Protein AF-A0A914XW67-F1 (afdb_monomer)

Mean predicted aligned error: 18.28 Å

InterPro domains:
  IPR003660 HAMP domain [PS50885] (9-55)
  IPR004089 Methyl-accepting chemotaxis protein (MCP) signalling domain [PF00015] (116-229)
  IPR004089 Methyl-accepting chemotaxis protein (MCP) signalling domain [PS50111] (60-229)
  IPR004089 Methyl-accepting chemotaxis protein (MCP) signalling domain [SM00283] (56-279)
  IPR004090 Chemotaxis methyl-accepting receptor [PR00260] (77-106)
  IPR004090 Chemotaxis methyl-accepting receptor [PR00260] (154-181)
  IPR004090 Chemotaxis methyl-accepting receptor [PR00260] (183-212)

Structure (mmCIF, N/CA/C/O backbone):
data_AF-A0A914XW67-F1
#
_entry.id   AF-A0A914XW67-F1
#
loop_
_atom_site.group_PDB
_atom_site.id
_atom_site.type_symbol
_atom_site.label_atom_id
_atom_site.label_alt_id
_atom_site.label_comp_id
_atom_site.label_asym_id
_atom_site.label_entity_id
_atom_site.label_seq_id
_atom_site.pdbx_PDB_ins_code
_atom_site.Cartn_x
_atom_site.Cartn_y
_atom_site.Cartn_z
_atom_site.occupancy
_atom_site.B_iso_or_equiv
_atom_site.auth_seq_id
_atom_site.auth_comp_id
_atom_site.auth_asym_id
_atom_site.auth_atom_id
_atom_site.pdbx_PDB_model_num
ATOM 1 N N . MET A 1 1 ? -60.839 -13.145 95.865 1.00 57.75 1 MET A N 1
ATOM 2 C CA . MET A 1 1 ? -60.043 -13.955 94.911 1.00 57.75 1 MET A CA 1
ATOM 3 C C . MET A 1 1 ? -60.494 -13.776 93.461 1.00 57.75 1 MET A C 1
ATOM 5 O O . MET A 1 1 ? -59.633 -13.516 92.637 1.00 57.75 1 MET A O 1
ATOM 9 N N . MET A 1 2 ? -61.795 -13.828 93.142 1.00 62.78 2 MET A N 1
ATOM 10 C CA . MET A 1 2 ? -62.303 -13.683 91.759 1.00 62.78 2 MET A CA 1
ATOM 11 C C . MET A 1 2 ? -61.938 -12.340 91.089 1.00 62.78 2 MET A C 1
ATOM 13 O O . MET A 1 2 ? -61.478 -12.325 89.957 1.00 62.78 2 MET A O 1
ATOM 17 N N . GLN A 1 3 ? -62.019 -11.230 91.830 1.00 70.75 3 GLN A N 1
ATOM 18 C CA . GLN A 1 3 ? -61.731 -9.875 91.327 1.00 70.75 3 GLN A CA 1
ATOM 19 C C . GLN A 1 3 ? -60.254 -9.645 90.937 1.00 70.75 3 GLN A C 1
ATOM 21 O O . GLN A 1 3 ? -59.959 -8.844 90.059 1.00 70.75 3 GLN A O 1
ATOM 26 N N . VAL A 1 4 ? -59.319 -10.366 91.572 1.00 74.19 4 VAL A N 1
ATOM 27 C CA . VAL A 1 4 ? -57.875 -10.285 91.266 1.00 74.19 4 VAL A CA 1
ATOM 28 C C . VAL A 1 4 ? -57.535 -11.122 90.029 1.00 74.19 4 VAL A C 1
ATOM 30 O O . VAL A 1 4 ? -56.680 -10.736 89.240 1.00 74.19 4 VAL A O 1
ATOM 33 N N . ALA A 1 5 ? -58.225 -12.249 89.828 1.00 76.75 5 ALA A N 1
ATOM 34 C CA . ALA A 1 5 ? -58.057 -13.075 88.634 1.00 76.75 5 ALA A CA 1
ATOM 35 C C . ALA A 1 5 ? -58.579 -12.370 87.367 1.00 76.75 5 ALA A C 1
ATOM 37 O O . ALA A 1 5 ? -57.890 -12.391 86.350 1.00 76.75 5 ALA A O 1
ATOM 38 N N . ASP A 1 6 ? -59.731 -11.692 87.451 1.00 81.62 6 ASP A N 1
ATOM 39 C CA . ASP A 1 6 ? -60.318 -10.932 86.333 1.00 81.62 6 ASP A CA 1
ATOM 40 C C . ASP A 1 6 ? -59.433 -9.750 85.903 1.00 81.62 6 ASP A C 1
ATOM 42 O O . ASP A 1 6 ? -59.203 -9.543 84.713 1.00 81.62 6 ASP A O 1
ATOM 46 N N . GLY A 1 7 ? -58.857 -9.016 86.864 1.00 83.00 7 GLY A N 1
ATOM 47 C CA . GLY A 1 7 ? -57.918 -7.927 86.571 1.00 83.00 7 GLY A CA 1
ATOM 48 C C . GLY A 1 7 ? -56.642 -8.408 85.868 1.00 83.00 7 GLY A C 1
ATOM 49 O O . GLY A 1 7 ? -56.213 -7.807 84.883 1.00 83.00 7 GLY A O 1
ATOM 50 N N . ASN A 1 8 ? -56.069 -9.529 86.320 1.00 83.81 8 ASN A N 1
ATOM 51 C CA . ASN A 1 8 ? -54.857 -10.103 85.724 1.00 83.81 8 ASN A CA 1
ATOM 52 C C . ASN A 1 8 ? -55.101 -10.636 84.300 1.00 83.81 8 ASN A C 1
ATOM 54 O O . ASN A 1 8 ? -54.262 -10.449 83.418 1.00 83.81 8 ASN A O 1
ATOM 58 N N . LEU A 1 9 ? -56.247 -11.287 84.061 1.00 86.25 9 LEU A N 1
ATOM 59 C CA . LEU A 1 9 ? -56.638 -11.754 82.726 1.00 86.25 9 LEU A CA 1
ATOM 60 C C . LEU A 1 9 ? -56.969 -10.587 81.790 1.00 86.25 9 LEU A C 1
ATOM 62 O O . LEU A 1 9 ? -56.610 -10.637 80.615 1.00 86.25 9 LEU A O 1
ATOM 66 N N . GLY A 1 10 ? -57.580 -9.518 82.309 1.00 88.25 10 GLY A N 1
ATOM 67 C CA . GLY A 1 10 ? -57.810 -8.280 81.566 1.00 88.25 10 GLY A CA 1
ATOM 68 C C . GLY A 1 10 ? -56.507 -7.646 81.073 1.00 88.25 10 GLY A C 1
ATOM 69 O O . GLY A 1 10 ? -56.401 -7.315 79.895 1.00 88.25 10 GLY A O 1
ATOM 70 N N . GLN A 1 11 ? -55.482 -7.562 81.928 1.00 86.81 11 GLN A N 1
ATOM 71 C CA . GLN A 1 11 ? -54.164 -7.036 81.544 1.00 86.81 11 GLN A CA 1
ATOM 72 C C . GLN A 1 11 ? -53.462 -7.896 80.484 1.00 86.81 11 GLN A C 1
ATOM 74 O O . GLN A 1 11 ? -52.882 -7.353 79.544 1.00 86.81 11 GLN A O 1
ATOM 79 N N . LEU A 1 12 ? -53.547 -9.227 80.590 1.00 89.62 12 LEU A N 1
ATOM 80 C CA . LEU A 1 12 ? -53.016 -10.129 79.563 1.00 89.62 12 LEU A CA 1
ATOM 81 C C . LEU A 1 12 ? -53.771 -9.975 78.236 1.00 89.62 12 LEU A C 1
ATOM 83 O O . LEU A 1 12 ? -53.147 -9.885 77.181 1.00 89.62 12 LEU A O 1
ATOM 87 N N . SER A 1 13 ? -55.103 -9.896 78.281 1.00 91.75 13 SER A N 1
ATOM 88 C CA . SER A 1 13 ? -55.933 -9.647 77.098 1.00 91.75 13 SER A CA 1
ATOM 89 C C . SER A 1 13 ? -55.568 -8.325 76.425 1.00 91.75 13 SER A C 1
ATOM 91 O O . SER A 1 13 ? -55.505 -8.257 75.201 1.00 91.75 13 SER A O 1
ATOM 93 N N . GLN A 1 14 ? -55.310 -7.280 77.210 1.00 91.00 14 GLN A N 1
ATOM 94 C CA . GLN A 1 14 ? -54.953 -5.965 76.694 1.00 91.00 14 GLN A CA 1
ATOM 95 C C . GLN A 1 14 ? -53.562 -5.967 76.047 1.00 91.00 14 GLN A C 1
ATOM 97 O O . GLN A 1 14 ? -53.401 -5.426 74.957 1.00 91.00 14 GLN A O 1
ATOM 102 N N . LEU A 1 15 ? -52.586 -6.662 76.645 1.00 92.19 15 LEU A N 1
ATOM 103 C CA . LEU A 1 15 ? -51.277 -6.875 76.023 1.00 92.19 15 LEU A CA 1
ATOM 104 C C . LEU A 1 15 ? -51.401 -7.633 74.692 1.00 92.19 15 LEU A C 1
ATOM 106 O O . LEU A 1 15 ? -50.809 -7.231 73.693 1.00 92.19 15 LEU A O 1
ATOM 110 N N . LEU A 1 16 ? -52.190 -8.711 74.655 1.00 91.38 16 LEU A N 1
ATOM 111 C CA . LEU A 1 16 ? -52.417 -9.481 73.429 1.00 91.38 16 LEU A CA 1
ATOM 112 C C . LEU A 1 16 ? -53.121 -8.652 72.345 1.00 91.38 16 LEU A C 1
ATOM 114 O O . LEU A 1 16 ? -52.787 -8.790 71.170 1.00 91.38 16 LEU A O 1
ATOM 118 N N . GLN A 1 17 ? -54.043 -7.760 72.719 1.00 93.88 17 GLN A N 1
ATOM 119 C CA . GLN A 1 17 ? -54.660 -6.804 71.794 1.00 93.88 17 GLN A CA 1
ATOM 120 C C . GLN A 1 17 ? -53.644 -5.796 71.241 1.00 93.88 17 GLN A C 1
ATOM 122 O O . GLN A 1 17 ? -53.648 -5.553 70.036 1.00 93.88 17 GLN A O 1
ATOM 127 N N . SER A 1 18 ? -52.747 -5.259 72.076 1.00 93.12 18 SER A N 1
ATOM 128 C CA . SER A 1 18 ? -51.652 -4.390 71.620 1.00 93.12 18 SER A CA 1
ATOM 129 C C . SER A 1 18 ? -50.734 -5.110 70.629 1.00 93.12 18 SER A C 1
ATOM 131 O O . SER A 1 18 ? -50.470 -4.583 69.550 1.00 93.12 18 SER A O 1
ATOM 133 N N . ILE A 1 19 ? -50.331 -6.352 70.926 1.00 92.88 19 ILE A N 1
ATOM 134 C CA . ILE A 1 19 ? -49.513 -7.172 70.016 1.00 92.88 19 ILE A CA 1
ATOM 135 C C . ILE A 1 19 ? -50.252 -7.424 68.696 1.00 92.88 19 ILE A C 1
ATOM 137 O O . ILE A 1 19 ? -49.655 -7.296 67.628 1.00 92.88 19 ILE A O 1
ATOM 141 N N . ALA A 1 20 ? -51.548 -7.750 68.745 1.00 91.88 20 ALA A N 1
ATOM 142 C CA . ALA A 1 20 ? -52.365 -7.965 67.551 1.00 91.88 20 ALA A CA 1
ATOM 143 C C . ALA A 1 20 ? -52.516 -6.693 66.696 1.00 91.88 20 ALA A C 1
ATOM 145 O O . ALA A 1 20 ? -52.625 -6.786 65.475 1.00 91.88 20 ALA A O 1
ATOM 146 N N . ALA A 1 21 ? -52.476 -5.511 67.318 1.00 93.50 21 ALA A N 1
ATOM 147 C CA . ALA A 1 21 ? -52.434 -4.221 66.633 1.00 93.50 21 ALA A CA 1
ATOM 148 C C . ALA A 1 21 ? -51.028 -3.843 66.115 1.00 93.50 21 ALA A C 1
ATOM 150 O O . ALA A 1 21 ? -50.875 -2.810 65.467 1.00 93.50 21 ALA A O 1
ATOM 151 N N . GLY A 1 22 ? -50.006 -4.665 66.383 1.00 91.00 22 GLY A N 1
ATOM 152 C CA . GLY A 1 22 ? -48.616 -4.426 65.986 1.00 91.00 22 GLY A CA 1
ATOM 153 C C . GLY A 1 22 ? -47.806 -3.580 66.973 1.00 91.00 22 GLY A C 1
ATOM 154 O O . GLY A 1 22 ? -46.647 -3.272 66.696 1.00 91.00 22 GLY A O 1
ATOM 155 N N . ASP A 1 23 ? -48.371 -3.226 68.130 1.00 93.69 23 ASP A N 1
ATOM 156 C CA . ASP A 1 23 ? -47.651 -2.532 69.194 1.00 93.69 23 ASP A CA 1
ATOM 157 C C . ASP A 1 23 ? -46.857 -3.533 70.046 1.00 93.69 23 ASP A C 1
ATOM 159 O O . ASP A 1 23 ? -47.354 -4.142 70.995 1.00 93.69 23 ASP A O 1
ATOM 163 N N . LEU A 1 24 ? -45.580 -3.683 69.694 1.00 93.00 24 LEU A N 1
ATOM 164 C CA . LEU A 1 24 ? -44.622 -4.518 70.419 1.00 93.00 24 LEU A CA 1
ATOM 165 C C . LEU A 1 24 ? -43.884 -3.755 71.533 1.00 93.00 24 LEU A C 1
ATOM 167 O O . LEU A 1 24 ? -42.898 -4.270 72.068 1.00 93.00 24 LEU A O 1
ATOM 171 N N . THR A 1 25 ? -44.326 -2.545 71.892 1.00 91.94 25 THR A N 1
ATOM 172 C CA . THR A 1 25 ? -43.759 -1.755 73.001 1.00 91.94 25 THR A CA 1
ATOM 173 C C . THR A 1 25 ? -44.482 -2.010 74.322 1.00 91.94 25 THR A C 1
ATOM 175 O O . THR A 1 25 ? -43.867 -1.903 75.383 1.00 91.94 25 THR A O 1
ATOM 178 N N . ALA A 1 26 ? -45.747 -2.437 74.265 1.00 91.00 26 ALA A N 1
ATOM 179 C CA . ALA A 1 26 ? -46.552 -2.761 75.435 1.00 91.00 26 ALA A CA 1
ATOM 180 C C . ALA A 1 26 ? -45.940 -3.901 76.266 1.00 91.00 26 ALA A C 1
ATOM 182 O O . ALA A 1 26 ? -45.438 -4.896 75.734 1.00 91.00 26 ALA A O 1
ATOM 183 N N . ARG A 1 27 ? -45.987 -3.771 77.592 1.00 90.88 27 ARG A N 1
ATOM 184 C CA . ARG A 1 27 ? -45.514 -4.777 78.551 1.00 90.88 27 ARG A CA 1
ATOM 185 C C . ARG A 1 27 ? -46.527 -4.917 79.680 1.00 90.88 27 ARG A C 1
ATOM 187 O O . ARG A 1 27 ? -47.199 -3.954 80.039 1.00 90.88 27 ARG A O 1
ATOM 194 N N . MET A 1 28 ? -46.631 -6.113 80.251 1.00 90.94 28 MET A N 1
ATOM 195 C CA . MET A 1 28 ? -47.366 -6.301 81.501 1.00 90.94 28 MET A CA 1
ATOM 196 C C . MET A 1 28 ? -46.462 -5.942 82.682 1.00 90.94 28 MET A C 1
ATOM 198 O O . MET A 1 28 ? -45.442 -6.597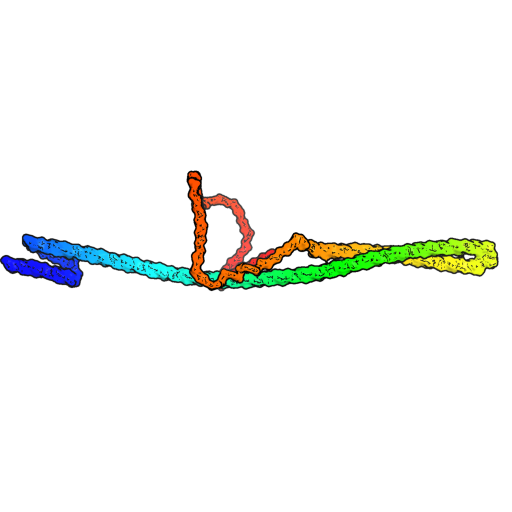 82.913 1.00 90.94 28 MET A O 1
ATOM 202 N N . GLU A 1 29 ? -46.867 -4.933 83.449 1.00 84.50 29 GLU A N 1
ATOM 203 C CA . GLU A 1 29 ? -46.167 -4.442 84.637 1.00 84.50 29 GLU A CA 1
ATOM 204 C C . GLU A 1 29 ? -47.002 -4.687 85.904 1.00 84.50 29 GLU A C 1
ATOM 206 O O . GLU A 1 29 ? -48.230 -4.654 85.870 1.00 84.50 29 GLU A O 1
ATOM 211 N N . GLY A 1 30 ? -46.338 -4.960 87.032 1.00 83.44 30 GLY A N 1
ATOM 212 C CA . GLY A 1 30 ? -46.996 -5.228 88.318 1.00 83.44 30 GLY A CA 1
ATOM 213 C C . GLY A 1 30 ? -46.490 -6.482 89.036 1.00 83.44 30 GLY A C 1
ATOM 214 O O . GLY A 1 30 ? -45.735 -7.286 88.480 1.00 83.44 30 GLY A O 1
ATOM 215 N N . GLN A 1 31 ? -46.893 -6.639 90.302 1.00 80.06 31 GLN A N 1
ATOM 216 C CA . GLN A 1 31 ? -46.566 -7.801 91.137 1.00 80.06 31 GLN A CA 1
ATOM 217 C C . GLN A 1 31 ? -47.672 -8.856 91.042 1.00 80.06 31 GLN A C 1
ATOM 219 O O . GLN A 1 31 ? -48.762 -8.692 91.585 1.00 80.06 31 GLN A O 1
ATOM 224 N N . PHE A 1 32 ? -47.362 -9.964 90.373 1.00 84.94 32 PHE A N 1
ATOM 225 C CA . PHE A 1 32 ? -48.229 -11.135 90.263 1.00 84.94 32 PHE A CA 1
ATOM 226 C C . PHE A 1 32 ? -47.632 -12.284 91.076 1.00 84.94 32 PHE A C 1
ATOM 228 O O . PHE A 1 32 ? -46.425 -12.329 91.300 1.00 84.94 32 PHE A O 1
ATOM 235 N N . ASN A 1 33 ? -48.464 -13.242 91.486 1.00 83.62 33 ASN A N 1
ATOM 236 C CA . ASN A 1 33 ? -48.033 -14.406 92.260 1.00 83.62 33 ASN A CA 1
ATOM 237 C C . ASN A 1 33 ? -48.488 -15.709 91.587 1.00 83.62 33 ASN A C 1
ATOM 239 O O . ASN A 1 33 ? -49.541 -15.762 90.945 1.00 83.62 33 ASN A O 1
ATOM 243 N N . GLY A 1 34 ? -47.704 -16.777 91.746 1.00 87.81 34 GLY A N 1
ATOM 244 C CA . GLY A 1 34 ? -48.044 -18.107 91.236 1.00 87.81 34 GLY A CA 1
ATOM 245 C C . GLY A 1 34 ? -48.101 -18.177 89.704 1.00 87.81 34 GLY A C 1
ATOM 246 O O . GLY A 1 34 ? -47.158 -17.798 89.016 1.00 87.81 34 GLY A O 1
ATOM 247 N N . VAL A 1 35 ? -49.194 -18.711 89.153 1.00 87.06 35 VAL A N 1
ATOM 248 C CA . VAL A 1 35 ? -49.353 -18.930 87.699 1.00 87.06 35 VAL A CA 1
ATOM 249 C C . VAL A 1 35 ? -49.403 -17.613 86.913 1.00 87.06 35 VAL A C 1
ATOM 251 O O . VAL A 1 35 ? -48.841 -17.538 85.826 1.00 87.06 35 VAL A O 1
ATOM 254 N N . PHE A 1 36 ? -49.990 -16.555 87.479 1.00 87.38 36 PHE A N 1
ATOM 255 C CA . PHE A 1 36 ? -50.097 -15.254 86.807 1.00 87.38 36 PHE A CA 1
ATOM 256 C C . PHE A 1 36 ? -48.743 -14.545 86.649 1.00 87.38 36 PHE A C 1
ATOM 258 O O . PHE A 1 36 ? -48.546 -13.832 85.672 1.00 87.38 36 PHE A O 1
ATOM 265 N N . ALA A 1 37 ? -47.792 -14.781 87.563 1.00 87.94 37 ALA A N 1
ATOM 266 C CA . ALA A 1 37 ? -46.421 -14.282 87.423 1.00 87.94 37 ALA A CA 1
ATOM 267 C C . ALA A 1 37 ? -45.710 -14.913 86.224 1.00 87.94 37 ALA A C 1
ATOM 269 O O . ALA A 1 37 ? -45.134 -14.199 85.411 1.00 87.94 37 ALA A O 1
ATOM 270 N N . ARG A 1 38 ? -45.842 -16.238 86.066 1.00 90.44 38 ARG A N 1
ATOM 271 C CA . ARG A 1 38 ? -45.314 -16.949 84.894 1.00 90.44 38 ARG A CA 1
ATOM 272 C C . ARG A 1 38 ? -45.958 -16.471 83.597 1.00 90.44 38 ARG A C 1
ATOM 274 O O . ARG A 1 38 ? -45.238 -16.161 82.665 1.00 90.44 38 ARG A O 1
ATOM 281 N N . MET A 1 39 ? -47.283 -16.307 83.561 1.00 90.75 39 MET A N 1
ATOM 282 C CA . MET A 1 39 ? -47.966 -15.771 82.373 1.00 90.75 39 MET A CA 1
ATOM 283 C C . MET A 1 39 ? -47.476 -14.371 81.988 1.00 90.75 39 MET A C 1
ATOM 285 O O . MET A 1 39 ? -47.264 -14.122 80.805 1.00 90.75 39 MET A O 1
ATOM 289 N N . ARG A 1 40 ? -47.268 -13.470 82.961 1.00 90.69 40 ARG A N 1
ATOM 290 C CA . ARG A 1 40 ? -46.662 -12.153 82.706 1.00 90.69 40 ARG A CA 1
ATOM 291 C C . ARG A 1 40 ? -45.281 -12.305 82.065 1.00 90.69 40 ARG A C 1
ATOM 293 O O . ARG A 1 40 ? -45.001 -11.652 81.063 1.00 90.69 40 ARG A O 1
ATOM 300 N N . ASP A 1 41 ? -44.422 -13.130 82.657 1.00 92.38 41 ASP A N 1
ATOM 301 C CA . ASP A 1 41 ? -43.033 -13.297 82.219 1.00 92.38 41 ASP A CA 1
ATOM 302 C C . ASP A 1 41 ? -42.948 -13.936 80.827 1.00 92.38 41 ASP A C 1
ATOM 304 O O . ASP A 1 41 ? -42.202 -13.453 79.973 1.00 92.38 41 ASP A O 1
ATOM 308 N N . ASP A 1 42 ? -43.770 -14.952 80.565 1.00 93.62 42 ASP A N 1
ATOM 309 C CA . ASP A 1 42 ? -43.884 -15.623 79.268 1.00 93.62 42 ASP A CA 1
ATOM 310 C C . ASP A 1 42 ? -44.445 -14.673 78.199 1.00 93.62 42 ASP A C 1
ATOM 312 O O . ASP A 1 42 ? -43.918 -14.606 77.084 1.00 93.62 42 ASP A O 1
ATOM 316 N N . ALA A 1 43 ? -45.472 -13.881 78.531 1.00 91.94 43 ALA A N 1
ATOM 317 C CA . ALA A 1 43 ? -46.041 -12.894 77.618 1.00 91.94 43 ALA A CA 1
ATOM 318 C C . ALA A 1 43 ? -45.028 -11.789 77.286 1.00 91.94 43 ALA A C 1
ATOM 320 O O . ALA A 1 43 ? -44.799 -11.507 76.112 1.00 91.94 43 ALA A O 1
ATOM 321 N N . ASN A 1 44 ? -44.353 -11.220 78.290 1.00 93.44 44 ASN A N 1
ATOM 322 C CA . ASN A 1 44 ? -43.318 -10.203 78.086 1.00 93.44 44 ASN A CA 1
ATOM 323 C C . ASN A 1 44 ? -42.122 -10.745 77.290 1.00 93.44 44 ASN A C 1
ATOM 325 O O . ASN A 1 44 ? -41.583 -10.038 76.438 1.00 93.44 44 ASN A O 1
ATOM 329 N N . THR A 1 45 ? -41.733 -12.001 77.528 1.00 95.19 45 THR A N 1
ATOM 330 C CA . THR A 1 45 ? -40.681 -12.687 76.764 1.00 95.19 45 THR A CA 1
ATOM 331 C C . THR A 1 45 ? -41.109 -12.900 75.314 1.00 95.19 45 THR A C 1
ATOM 333 O O . THR A 1 45 ? -40.323 -12.646 74.403 1.00 95.19 45 THR A O 1
ATOM 336 N N . THR A 1 46 ? -42.366 -13.284 75.078 1.00 94.31 46 THR A N 1
ATOM 337 C CA . THR A 1 46 ? -42.935 -13.408 73.728 1.00 94.31 46 THR A CA 1
ATOM 338 C C . THR A 1 46 ? -42.907 -12.065 73.003 1.00 94.31 46 THR A C 1
ATOM 340 O O . THR A 1 46 ? -42.466 -12.003 71.855 1.00 94.31 46 THR A O 1
ATOM 343 N N . VAL A 1 47 ? -43.298 -10.968 73.669 1.00 94.81 47 VAL A N 1
ATOM 344 C CA . VAL A 1 47 ? -43.236 -9.640 73.042 1.00 94.81 47 VAL A CA 1
ATOM 345 C C . VAL A 1 47 ? -41.796 -9.252 72.739 1.00 94.81 47 VAL A C 1
ATOM 347 O O . VAL A 1 47 ? -41.526 -8.793 71.638 1.00 94.81 47 VAL A O 1
ATOM 350 N N . ALA A 1 48 ? -40.857 -9.492 73.658 1.00 94.62 48 ALA A N 1
ATOM 351 C CA . ALA A 1 48 ? -39.442 -9.211 73.428 1.00 94.62 48 ALA A CA 1
ATOM 352 C C . ALA A 1 48 ? -38.872 -9.992 72.228 1.00 94.62 48 ALA A C 1
ATOM 354 O O . ALA A 1 48 ? -38.180 -9.405 71.394 1.00 94.62 48 ALA A O 1
ATOM 355 N N . GLN A 1 49 ? -39.203 -11.282 72.096 1.00 95.56 49 GLN A N 1
ATOM 356 C CA . GLN A 1 49 ? -38.792 -12.097 70.949 1.00 95.56 49 GLN A CA 1
ATOM 357 C C . GLN A 1 49 ? -39.399 -11.587 69.638 1.00 95.56 49 GLN A C 1
ATOM 359 O O . GLN A 1 49 ? -38.681 -11.454 68.648 1.00 95.56 49 GLN A O 1
ATOM 364 N N . LEU A 1 50 ? -40.689 -11.237 69.626 1.00 95.44 50 LEU A N 1
ATOM 365 C CA . LEU A 1 50 ? -41.332 -10.646 68.450 1.00 95.44 50 LEU A CA 1
ATOM 366 C C . LEU A 1 50 ? -40.713 -9.291 68.085 1.00 95.44 50 LEU A C 1
ATOM 368 O O . LEU A 1 50 ? -40.436 -9.061 66.910 1.00 95.44 50 LEU A O 1
ATOM 372 N N . THR A 1 51 ? -40.436 -8.420 69.066 1.00 95.50 51 THR A N 1
ATOM 373 C CA . THR A 1 51 ? -39.749 -7.137 68.838 1.00 95.50 51 THR A CA 1
ATOM 374 C C . THR A 1 51 ? -38.394 -7.368 68.170 1.00 95.50 51 THR A C 1
ATOM 376 O O . THR A 1 51 ? -38.069 -6.694 67.194 1.00 95.50 51 THR A O 1
ATOM 379 N N . GLN A 1 52 ? -37.617 -8.341 68.657 1.00 96.44 52 GLN A N 1
ATOM 380 C CA . GLN A 1 52 ? -36.312 -8.673 68.090 1.00 96.44 52 GLN A CA 1
ATOM 381 C C . GLN A 1 52 ? -36.429 -9.202 66.653 1.00 96.44 52 GLN A C 1
ATOM 383 O O . GLN A 1 52 ? -35.701 -8.738 65.776 1.00 96.44 52 GLN A O 1
ATOM 388 N N . ILE A 1 53 ? -37.357 -10.129 66.393 1.00 96.62 53 ILE A N 1
ATOM 389 C CA . ILE A 1 53 ? -37.581 -10.699 65.056 1.00 96.62 53 ILE A CA 1
ATOM 390 C C . ILE A 1 53 ? -37.989 -9.601 64.066 1.00 96.62 53 ILE A C 1
ATOM 392 O O . ILE A 1 53 ? -37.400 -9.493 62.992 1.00 96.62 53 ILE A O 1
ATOM 396 N N . VAL A 1 54 ? -38.955 -8.751 64.427 1.00 96.25 54 VAL A N 1
ATOM 397 C CA . VAL A 1 54 ? -39.413 -7.650 63.564 1.00 96.25 54 VAL A CA 1
ATOM 398 C C . VAL A 1 54 ? -38.299 -6.630 63.331 1.00 96.25 54 VAL A C 1
ATOM 400 O O . VAL A 1 54 ? -38.112 -6.193 62.196 1.00 96.25 54 VAL A O 1
ATOM 403 N N . GLY A 1 55 ? -37.515 -6.294 64.359 1.00 96.31 55 GLY A N 1
ATOM 404 C CA . GLY A 1 55 ? -36.349 -5.420 64.215 1.00 96.31 55 GLY A CA 1
ATOM 405 C C . GLY A 1 55 ? -35.310 -5.989 63.246 1.00 96.31 55 GLY A C 1
ATOM 406 O O . GLY A 1 55 ? -34.793 -5.267 62.394 1.00 96.31 55 GLY A O 1
ATOM 407 N N . GLN A 1 56 ? -35.057 -7.298 63.306 1.00 97.12 56 GLN A N 1
ATOM 408 C CA . GLN A 1 56 ? -34.144 -7.970 62.383 1.00 97.12 56 GLN A CA 1
ATOM 409 C C . GLN A 1 56 ? -34.688 -7.991 60.947 1.00 97.12 56 GLN A C 1
ATOM 411 O O . GLN A 1 56 ? -33.933 -7.726 60.013 1.00 97.12 56 GLN A O 1
ATOM 416 N N . ILE A 1 57 ? -35.996 -8.209 60.762 1.00 97.38 57 ILE A N 1
ATOM 417 C CA . ILE A 1 57 ? -36.658 -8.122 59.449 1.00 97.38 57 ILE A CA 1
ATOM 418 C C . ILE A 1 57 ? -36.547 -6.704 58.872 1.00 97.38 57 ILE A C 1
ATOM 420 O O . ILE A 1 57 ? -36.191 -6.552 57.705 1.00 97.38 57 ILE A O 1
ATOM 424 N N . GLN A 1 58 ? -36.806 -5.663 59.672 1.00 96.56 58 GLN A N 1
ATOM 425 C CA . GLN A 1 58 ? -36.674 -4.268 59.232 1.00 96.56 58 GLN A CA 1
ATOM 426 C C . GLN A 1 58 ? -35.233 -3.929 58.838 1.00 96.56 58 GLN A C 1
ATOM 428 O O . GLN A 1 58 ? -35.011 -3.312 57.795 1.00 96.56 58 GLN A O 1
ATOM 433 N N . ALA A 1 59 ? -34.252 -4.373 59.630 1.00 97.19 59 ALA A N 1
ATOM 434 C CA . ALA A 1 59 ? -32.841 -4.198 59.305 1.00 97.19 59 ALA A CA 1
ATOM 435 C C . ALA A 1 59 ? -32.485 -4.884 57.976 1.00 97.19 59 ALA A C 1
ATOM 437 O O . ALA A 1 59 ? -31.893 -4.253 57.102 1.00 97.19 59 ALA A O 1
ATOM 438 N N . SER A 1 60 ? -32.913 -6.136 57.774 1.00 98.06 60 SER A N 1
ATOM 439 C CA . SER A 1 60 ? -32.703 -6.854 56.511 1.00 98.06 60 SER A CA 1
ATOM 440 C C . SER A 1 60 ? -33.385 -6.171 55.321 1.00 98.06 60 SER A C 1
ATOM 442 O O . SER A 1 60 ? -32.768 -6.045 54.267 1.00 98.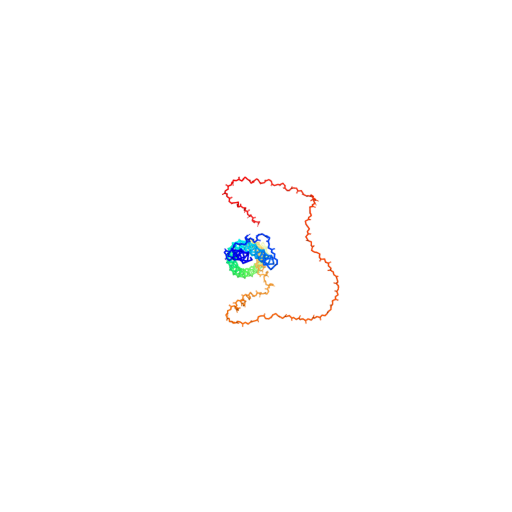06 60 SER A O 1
ATOM 444 N N . ALA A 1 61 ? -34.617 -5.679 55.473 1.00 97.88 61 ALA A N 1
ATOM 445 C CA . ALA A 1 61 ? -35.328 -4.958 54.415 1.00 97.88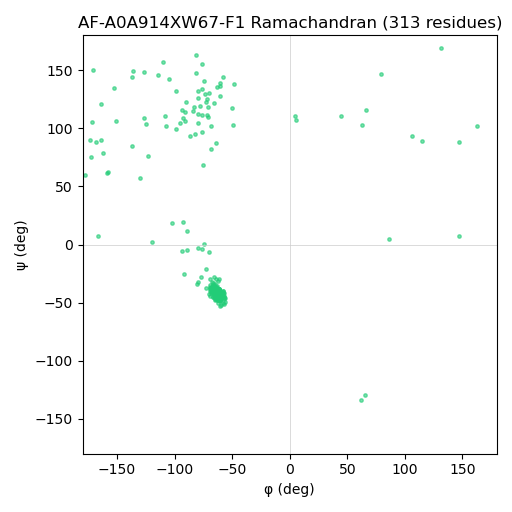 61 ALA A CA 1
ATOM 446 C C . ALA A 1 61 ? -34.620 -3.647 54.024 1.00 97.88 61 ALA A C 1
ATOM 448 O O . ALA A 1 61 ? -34.526 -3.321 52.838 1.00 97.88 61 ALA A O 1
ATOM 449 N N . SER A 1 62 ? -34.069 -2.926 55.006 1.00 97.81 62 SER A N 1
ATOM 450 C CA . SER A 1 62 ? -33.250 -1.733 54.767 1.00 97.81 62 SER A CA 1
ATOM 451 C C . SER A 1 62 ? -31.972 -2.077 53.993 1.00 97.81 62 SER A C 1
ATOM 453 O O . SER A 1 62 ? -31.684 -1.457 52.968 1.00 97.81 62 SER A O 1
ATOM 455 N N . SER A 1 63 ? -31.256 -3.134 54.396 1.00 98.06 63 SER A N 1
ATOM 456 C CA . SER A 1 63 ? -30.071 -3.615 53.672 1.00 98.06 63 SER A CA 1
ATOM 457 C C . SER A 1 63 ? -30.388 -4.059 52.240 1.00 98.06 63 SER A C 1
ATOM 459 O O . SER A 1 63 ? -29.625 -3.747 51.329 1.00 98.06 63 SER A O 1
ATOM 461 N N . ILE A 1 64 ? -31.520 -4.736 52.015 1.00 98.00 64 ILE A N 1
ATOM 462 C CA . ILE A 1 64 ? -31.977 -5.124 50.670 1.00 98.00 64 ILE A CA 1
ATOM 463 C C . ILE A 1 64 ? -32.271 -3.885 49.819 1.00 98.00 64 ILE A C 1
ATOM 465 O O . ILE A 1 64 ? -31.891 -3.845 48.652 1.00 98.00 64 ILE A O 1
ATOM 469 N N . THR A 1 65 ? -32.912 -2.866 50.395 1.00 98.19 65 THR A N 1
ATOM 470 C CA . THR A 1 65 ? -33.230 -1.618 49.685 1.00 98.19 65 THR A CA 1
ATOM 471 C C . THR A 1 65 ? -31.958 -0.891 49.251 1.00 98.19 65 THR A C 1
ATOM 473 O O . THR A 1 65 ? -31.867 -0.441 48.109 1.00 98.19 65 THR A O 1
ATOM 476 N N . LEU A 1 66 ? -30.954 -0.830 50.131 1.00 98.19 66 LEU A N 1
ATOM 477 C CA . LEU A 1 66 ? -29.648 -0.256 49.808 1.00 98.19 66 LEU A CA 1
ATOM 478 C C . LEU A 1 66 ? -28.956 -1.037 48.679 1.00 98.19 66 LEU A C 1
ATOM 480 O O . LEU A 1 66 ? -28.571 -0.444 47.672 1.00 98.19 66 LEU A O 1
ATOM 484 N N . ALA A 1 67 ? -28.878 -2.366 48.803 1.00 98.19 67 ALA A N 1
ATOM 485 C CA . ALA A 1 67 ? -28.264 -3.228 47.794 1.00 98.19 67 ALA A CA 1
ATOM 486 C C . ALA A 1 67 ? -28.965 -3.123 46.426 1.00 98.19 67 ALA A C 1
ATOM 488 O O . ALA A 1 67 ? -28.305 -3.073 45.391 1.00 98.19 67 ALA A O 1
ATOM 489 N N . ALA A 1 68 ? -30.298 -3.038 46.402 1.00 98.38 68 ALA A N 1
ATOM 490 C CA . ALA A 1 68 ? -31.058 -2.838 45.170 1.00 98.38 68 ALA A CA 1
ATOM 491 C C . ALA A 1 68 ? -30.745 -1.485 44.505 1.00 98.38 68 ALA A C 1
ATOM 493 O O . ALA A 1 68 ? -30.650 -1.415 43.279 1.00 98.38 68 ALA A O 1
ATOM 494 N N . GLY A 1 69 ? -30.539 -0.425 45.296 1.00 98.38 69 GLY A N 1
ATOM 495 C CA . GLY A 1 69 ? -30.116 0.885 44.796 1.00 98.38 69 GLY A CA 1
ATOM 496 C C . GLY A 1 69 ? -28.720 0.859 44.166 1.00 98.38 69 GLY A C 1
ATOM 497 O O . GLY A 1 69 ? -28.522 1.406 43.079 1.00 98.38 69 GLY A O 1
ATOM 498 N N . GLU A 1 70 ? -27.769 0.169 44.799 1.00 98.25 70 GLU A N 1
ATOM 499 C CA . GLU A 1 70 ? -26.424 -0.031 44.245 1.00 98.25 70 GLU A CA 1
ATOM 500 C C . GLU A 1 70 ? -26.459 -0.832 42.937 1.00 98.25 70 GLU A C 1
ATOM 502 O O . GLU A 1 70 ? -25.816 -0.440 41.962 1.00 98.25 70 GLU A O 1
ATOM 507 N N . ILE A 1 71 ? -27.267 -1.897 42.874 1.00 98.25 71 ILE A N 1
ATOM 508 C CA . ILE A 1 71 ? -27.468 -2.684 41.648 1.00 98.25 71 ILE A CA 1
ATOM 509 C C . ILE A 1 71 ? -28.065 -1.818 40.536 1.00 98.25 71 ILE A C 1
ATOM 511 O O . ILE A 1 71 ? -27.587 -1.872 39.405 1.00 98.25 71 ILE A O 1
ATOM 515 N N . ALA A 1 72 ? -29.080 -1.002 40.831 1.00 97.88 72 ALA A N 1
ATOM 516 C CA . ALA A 1 72 ? -29.697 -0.126 39.836 1.00 97.88 72 ALA A CA 1
ATOM 517 C C . ALA A 1 72 ? -28.696 0.899 39.273 1.00 97.88 72 ALA A C 1
ATOM 519 O O . ALA A 1 72 ? -28.639 1.106 38.059 1.00 97.88 72 ALA A O 1
ATOM 520 N N . SER A 1 73 ? -27.868 1.490 40.140 1.00 98.06 73 SER A N 1
ATOM 521 C CA . SER A 1 73 ? -26.791 2.401 39.738 1.00 98.06 73 SER A CA 1
ATOM 522 C C . SER A 1 73 ? -25.739 1.694 38.877 1.00 98.06 73 SER A C 1
ATOM 524 O O . SER A 1 73 ? -25.411 2.159 37.784 1.00 98.06 73 SER A O 1
ATOM 526 N N . GLY A 1 74 ? -25.275 0.518 39.313 1.00 98.50 74 GLY A N 1
ATOM 527 C CA . GLY A 1 74 ? -24.315 -0.293 38.564 1.00 98.50 74 GLY A CA 1
ATOM 528 C C . GLY A 1 74 ? -24.847 -0.736 37.200 1.00 98.50 74 GLY A C 1
ATOM 529 O O . GLY A 1 74 ? -24.115 -0.706 36.214 1.00 98.50 74 GLY A O 1
ATOM 530 N N . ASN A 1 75 ? -26.133 -1.079 37.111 1.00 98.31 75 ASN A N 1
ATOM 531 C CA . ASN A 1 75 ? -26.775 -1.442 35.851 1.00 98.31 75 ASN A CA 1
ATOM 532 C C . ASN A 1 75 ? -26.885 -0.246 34.891 1.00 98.31 75 ASN A C 1
ATOM 534 O O . ASN A 1 75 ? -26.708 -0.413 33.687 1.00 98.31 75 ASN A O 1
ATOM 538 N N . SER A 1 76 ? -27.129 0.960 35.413 1.00 97.94 76 SER A N 1
ATOM 539 C CA . SER A 1 76 ? -27.128 2.192 34.613 1.00 97.94 76 SER A CA 1
ATOM 540 C C . SER A 1 76 ? -25.739 2.498 34.036 1.00 97.94 76 SER A C 1
ATOM 542 O O . SER A 1 76 ? -25.610 2.759 32.838 1.00 97.94 76 SER A O 1
ATOM 544 N N . ASP A 1 77 ? -24.676 2.384 34.845 1.00 98.38 77 ASP A N 1
ATOM 545 C CA . ASP A 1 77 ? -23.302 2.563 34.350 1.00 98.38 77 ASP A CA 1
ATOM 546 C C . ASP A 1 77 ? -22.911 1.485 33.331 1.00 98.38 77 ASP A C 1
ATOM 548 O O . ASP A 1 77 ? -22.309 1.798 32.300 1.00 98.38 77 ASP A O 1
ATOM 552 N N . LEU A 1 78 ? -23.300 0.229 33.574 1.00 98.44 78 LEU A N 1
ATOM 553 C CA . LEU A 1 78 ? -23.077 -0.858 32.625 1.00 98.44 78 LEU A CA 1
ATOM 554 C C . LEU A 1 78 ? -23.779 -0.581 31.292 1.00 98.44 78 LEU A C 1
ATOM 556 O O . LEU A 1 78 ? -23.126 -0.681 30.258 1.00 98.44 78 LEU A O 1
ATOM 560 N N . SER A 1 79 ? -25.052 -0.169 31.309 1.00 98.38 79 SER A N 1
ATOM 561 C CA . SER A 1 79 ? -25.803 0.186 30.094 1.00 98.38 79 SER A CA 1
ATOM 562 C C . SER A 1 79 ? -25.088 1.277 29.301 1.00 98.38 79 SER A C 1
ATOM 564 O O . SER A 1 79 ? -24.811 1.101 28.117 1.00 98.38 79 SER A O 1
ATOM 566 N N . ARG A 1 80 ? -24.680 2.362 29.972 1.00 98.38 80 ARG A N 1
ATOM 567 C CA . ARG A 1 80 ? -23.936 3.465 29.346 1.00 98.38 80 ARG A CA 1
ATOM 568 C C . ARG A 1 80 ? -22.619 2.992 28.725 1.00 98.38 80 ARG A C 1
ATOM 570 O O . ARG A 1 80 ? -22.252 3.417 27.631 1.00 98.38 80 ARG A O 1
ATOM 577 N N . ARG A 1 81 ? -21.883 2.112 29.410 1.00 98.19 81 ARG A N 1
ATOM 578 C CA . ARG A 1 81 ? -20.636 1.534 28.886 1.00 98.19 81 ARG A CA 1
ATOM 579 C C . ARG A 1 81 ? -20.890 0.615 27.694 1.00 98.19 81 ARG A C 1
ATOM 581 O O . ARG A 1 81 ? -20.103 0.643 26.753 1.00 98.19 81 ARG A O 1
ATOM 588 N N . THR A 1 82 ? -21.966 -0.167 27.717 1.00 98.19 82 THR A N 1
ATOM 589 C CA . THR A 1 82 ? -22.373 -1.020 26.596 1.00 98.19 82 THR A CA 1
ATOM 590 C C . THR A 1 82 ? -22.767 -0.187 25.377 1.00 98.19 82 THR A C 1
ATOM 592 O O . THR A 1 82 ? -22.341 -0.513 24.274 1.00 98.19 82 THR A O 1
ATOM 595 N N . GLU A 1 83 ? -23.490 0.919 25.561 1.00 98.25 83 GLU A N 1
ATOM 596 C CA . GLU A 1 83 ? -23.824 1.864 24.485 1.00 98.25 83 GLU A CA 1
ATOM 597 C C . GLU A 1 83 ? -22.570 2.506 23.879 1.00 98.25 83 GLU A C 1
ATOM 599 O O . GLU A 1 83 ? -22.401 2.505 22.661 1.00 98.25 83 GLU A O 1
ATOM 604 N N . GLN A 1 84 ? -21.634 2.973 24.713 1.00 98.12 84 GLN A N 1
ATOM 605 C CA . GLN A 1 84 ? -20.362 3.515 24.225 1.00 98.12 84 GLN A CA 1
ATOM 606 C C . GLN A 1 84 ? -19.546 2.462 23.465 1.00 98.12 84 GLN A C 1
ATOM 608 O O . GLN A 1 84 ? -18.915 2.762 22.453 1.00 98.12 84 GLN A O 1
ATOM 613 N N . GLN A 1 85 ? -19.543 1.220 23.950 1.00 97.56 85 GLN A N 1
ATOM 614 C CA . GLN A 1 85 ? -18.842 0.128 23.289 1.00 97.56 85 GLN A CA 1
ATOM 615 C C . GLN A 1 85 ? -19.480 -0.222 21.939 1.00 97.56 85 GLN A C 1
ATOM 617 O O . GLN A 1 85 ? -18.749 -0.499 20.991 1.00 97.56 85 GLN A O 1
ATOM 622 N N . ALA A 1 86 ? -20.811 -0.174 21.834 1.00 98.06 86 ALA A N 1
ATOM 623 C CA . ALA A 1 86 ? -21.514 -0.344 20.568 1.00 98.06 86 ALA A CA 1
ATOM 624 C C . ALA A 1 86 ? -21.138 0.762 19.568 1.00 98.06 86 ALA A C 1
ATOM 626 O O . ALA A 1 86 ? -20.758 0.446 18.445 1.00 98.06 86 ALA A O 1
ATOM 627 N N . ALA A 1 87 ? -21.118 2.028 19.999 1.00 97.81 87 ALA A N 1
ATOM 628 C CA . ALA A 1 87 ? -20.700 3.148 19.152 1.00 97.81 87 ALA A CA 1
ATOM 629 C C . ALA A 1 87 ? -19.250 2.999 18.648 1.00 97.81 87 ALA A C 1
ATOM 631 O O . ALA A 1 87 ? -18.974 3.179 17.464 1.00 97.81 87 ALA A O 1
ATOM 632 N N . ASN A 1 88 ? -18.320 2.587 19.517 1.00 97.25 88 ASN A N 1
ATOM 633 C CA . ASN A 1 88 ? -16.929 2.344 19.117 1.00 97.25 88 ASN A CA 1
ATOM 634 C C . ASN A 1 88 ? -16.805 1.174 18.118 1.00 97.25 88 ASN A C 1
ATOM 636 O O . ASN A 1 88 ? -15.930 1.179 17.248 1.00 97.25 88 ASN A O 1
ATOM 640 N N . LEU A 1 89 ? -17.656 0.148 18.243 1.00 97.69 89 LEU A N 1
ATOM 641 C CA . LEU A 1 89 ? -17.705 -0.968 17.296 1.00 97.69 89 LEU A CA 1
ATOM 642 C C . LEU A 1 89 ? -18.262 -0.537 15.936 1.00 97.69 89 LEU A C 1
ATOM 644 O O . LEU A 1 89 ? -17.747 -0.996 14.920 1.00 97.69 89 LEU A O 1
ATOM 648 N N . GLU A 1 90 ? -19.251 0.356 15.901 1.00 97.62 90 GLU A N 1
ATOM 649 C CA . GLU A 1 90 ? -19.754 0.950 14.656 1.00 97.62 90 GLU A CA 1
ATOM 650 C C . GLU A 1 90 ? -18.668 1.767 13.943 1.00 97.62 90 GLU A C 1
ATOM 652 O O . GLU A 1 90 ? -18.451 1.584 12.746 1.00 97.62 90 GLU A O 1
ATOM 657 N N . GLU A 1 91 ? -17.913 2.593 14.673 1.00 97.62 91 GLU A N 1
ATOM 658 C CA . GLU A 1 91 ? -16.782 3.348 14.112 1.00 97.62 91 GLU A CA 1
ATOM 659 C C . GLU A 1 91 ? -15.670 2.417 13.598 1.00 97.62 91 GLU A C 1
ATOM 661 O O . GLU A 1 91 ? -15.104 2.629 12.520 1.00 97.62 91 GLU A O 1
ATOM 666 N N . THR A 1 92 ? -15.394 1.332 14.329 1.00 96.81 92 THR A N 1
ATOM 667 C CA . THR A 1 92 ? -14.438 0.303 13.896 1.00 96.81 92 THR A CA 1
ATOM 668 C C . THR A 1 92 ? -14.920 -0.397 12.624 1.00 96.81 92 THR A C 1
ATOM 670 O O . THR A 1 92 ? -14.123 -0.629 11.715 1.00 96.81 92 THR A O 1
ATOM 673 N N . ALA A 1 93 ? -16.212 -0.717 12.524 1.00 96.94 93 ALA A N 1
ATOM 674 C CA . ALA A 1 93 ? -16.793 -1.335 11.336 1.00 96.94 93 ALA A CA 1
ATOM 675 C C . ALA A 1 93 ? -16.719 -0.398 10.119 1.00 96.94 93 ALA A C 1
ATOM 677 O O . ALA A 1 93 ? -16.257 -0.824 9.062 1.00 96.94 93 ALA A O 1
ATOM 678 N N . ALA A 1 94 ? -17.064 0.882 10.284 1.00 97.12 94 ALA A N 1
ATOM 679 C CA . ALA A 1 94 ? -16.929 1.891 9.232 1.00 97.12 94 ALA A CA 1
ATOM 680 C C . ALA A 1 94 ? -15.467 2.046 8.770 1.00 97.12 94 ALA A C 1
ATOM 682 O O . ALA A 1 94 ? -15.179 2.040 7.573 1.00 97.12 94 ALA A O 1
ATOM 683 N N . SER A 1 95 ? -14.521 2.075 9.713 1.00 97.25 95 SER A N 1
ATOM 684 C CA . SER A 1 95 ? -13.084 2.113 9.403 1.00 97.25 95 SER A CA 1
ATOM 685 C C . SER A 1 95 ? -12.632 0.871 8.621 1.00 97.25 95 SER A C 1
ATOM 687 O O . SER A 1 95 ? -11.832 0.964 7.690 1.00 97.25 95 SER A O 1
ATOM 689 N N . MET A 1 96 ? -13.163 -0.308 8.957 1.00 96.75 96 MET A N 1
ATOM 690 C CA . MET A 1 96 ? -12.887 -1.549 8.226 1.00 96.75 96 MET A CA 1
ATOM 691 C C . MET A 1 96 ? -13.461 -1.536 6.801 1.00 96.75 96 MET A C 1
ATOM 693 O O . MET A 1 96 ? -12.843 -2.098 5.891 1.00 96.75 96 MET A O 1
ATOM 697 N N . GLU A 1 97 ? -14.600 -0.881 6.569 1.00 96.06 97 GLU A N 1
ATOM 698 C CA . GLU A 1 97 ? -15.152 -0.683 5.223 1.00 96.06 97 GLU A CA 1
ATOM 699 C C . GLU A 1 97 ? -14.261 0.231 4.371 1.00 96.06 97 GLU A C 1
ATOM 701 O O . GLU A 1 97 ? -13.941 -0.119 3.229 1.00 96.06 97 GLU A O 1
ATOM 706 N N . GLU A 1 98 ? -13.783 1.348 4.929 1.00 97.44 98 GLU A N 1
ATOM 707 C CA . GLU A 1 98 ? -12.837 2.245 4.248 1.00 97.44 98 GLU A CA 1
ATOM 708 C C . GLU A 1 98 ? -11.513 1.544 3.915 1.00 97.44 98 GLU A C 1
ATOM 710 O O . GLU A 1 98 ? -11.011 1.643 2.787 1.00 97.44 98 GLU A O 1
ATOM 715 N N . LEU A 1 99 ? -10.967 0.772 4.861 1.00 97.25 99 LEU A N 1
ATOM 716 C CA . LEU A 1 99 ? -9.770 -0.039 4.635 1.00 97.25 99 LEU A CA 1
ATOM 717 C C . LEU A 1 99 ? -9.997 -1.065 3.524 1.00 97.25 99 LEU A C 1
ATOM 719 O O . LEU A 1 99 ? -9.170 -1.192 2.622 1.00 97.25 99 LEU A O 1
ATOM 723 N N . THR A 1 100 ? -11.134 -1.762 3.537 1.00 96.19 100 THR A N 1
ATOM 724 C CA . THR A 1 100 ? -11.481 -2.739 2.497 1.00 96.19 100 THR A CA 1
ATOM 725 C C . THR A 1 100 ? -11.597 -2.076 1.123 1.00 96.19 100 THR A C 1
ATOM 727 O O . THR A 1 100 ? -11.120 -2.627 0.127 1.00 96.19 100 THR A O 1
ATOM 730 N N . SER A 1 101 ? -12.196 -0.884 1.055 1.00 97.94 101 SER A N 1
ATOM 731 C CA . SER A 1 101 ? -12.281 -0.085 -0.171 1.00 97.94 101 SER A CA 1
ATOM 732 C C . SER A 1 101 ? -10.891 0.283 -0.697 1.00 97.94 101 SER A C 1
ATOM 734 O O . SER A 1 101 ? -10.570 0.021 -1.858 1.00 97.94 101 SER A O 1
ATOM 736 N N . THR A 1 102 ? -10.021 0.779 0.183 1.00 97.25 102 THR A N 1
ATOM 737 C CA . THR A 1 102 ? -8.642 1.157 -0.154 1.00 97.25 102 THR A CA 1
ATOM 738 C C . THR A 1 102 ? -7.825 -0.047 -0.627 1.00 97.2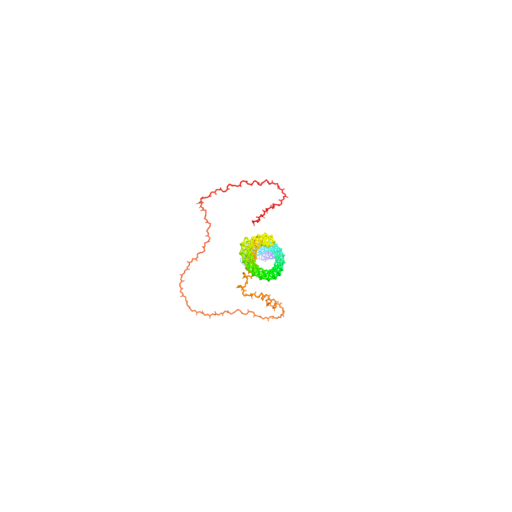5 102 THR A C 1
ATOM 740 O O . THR A 1 102 ? -7.114 0.031 -1.626 1.00 97.25 102 THR A O 1
ATOM 743 N N . VAL A 1 103 ? -7.962 -1.201 0.032 1.00 97.94 103 VAL A N 1
ATOM 744 C CA . VAL A 1 103 ? -7.295 -2.448 -0.377 1.00 97.94 103 VAL A CA 1
ATOM 745 C C . VAL A 1 103 ? -7.772 -2.906 -1.757 1.00 97.94 103 VAL A C 1
ATOM 747 O O . VAL A 1 103 ? -6.946 -3.275 -2.593 1.00 97.94 103 VAL A O 1
ATOM 750 N N . ARG A 1 104 ? -9.082 -2.841 -2.041 1.00 96.88 104 ARG A N 1
ATOM 751 C CA . ARG A 1 104 ? -9.620 -3.139 -3.381 1.00 96.88 104 ARG A CA 1
ATOM 752 C C . ARG A 1 104 ? -9.060 -2.188 -4.435 1.00 96.88 104 ARG A C 1
ATOM 754 O O . ARG A 1 104 ? -8.666 -2.644 -5.506 1.00 96.88 104 ARG A O 1
ATOM 761 N N . GLN A 1 105 ? -8.985 -0.896 -4.125 1.00 97.56 105 GLN A N 1
ATOM 762 C CA . GLN A 1 105 ? -8.423 0.104 -5.027 1.00 97.56 105 GLN A CA 1
ATOM 763 C C . GLN A 1 105 ? -6.932 -0.152 -5.295 1.00 97.56 105 GLN A C 1
ATOM 765 O O . GLN A 1 105 ? -6.506 -0.120 -6.445 1.00 97.56 105 GLN A O 1
ATOM 770 N N . ASN A 1 106 ? -6.149 -0.492 -4.268 1.00 97.00 106 ASN A N 1
ATOM 771 C CA . ASN A 1 106 ? -4.736 -0.848 -4.415 1.00 97.00 106 ASN A CA 1
ATOM 772 C C . ASN A 1 106 ? -4.535 -2.104 -5.271 1.00 97.00 106 ASN A C 1
ATOM 774 O O . ASN A 1 106 ? -3.629 -2.141 -6.103 1.00 97.00 106 ASN A O 1
ATOM 778 N N . ALA A 1 107 ? -5.384 -3.121 -5.108 1.00 96.69 107 ALA A N 1
ATOM 779 C CA . ALA A 1 107 ? -5.337 -4.322 -5.940 1.00 96.69 107 ALA A CA 1
ATOM 780 C C . ALA A 1 107 ? -5.621 -4.007 -7.420 1.00 96.69 107 ALA A C 1
ATOM 782 O O . ALA A 1 107 ? -4.978 -4.567 -8.310 1.00 96.69 107 ALA A O 1
ATOM 783 N N . GLU A 1 108 ? -6.556 -3.095 -7.688 1.00 96.88 108 GLU A N 1
ATOM 784 C CA . GLU A 1 108 ? -6.857 -2.639 -9.044 1.00 96.88 108 GLU A CA 1
ATOM 785 C C . GLU A 1 108 ? -5.717 -1.795 -9.634 1.00 96.88 108 GLU A C 1
ATOM 787 O O . GLU A 1 108 ? -5.271 -2.061 -10.750 1.00 96.88 108 GLU A O 1
ATOM 792 N N . HIS A 1 109 ? -5.149 -0.866 -8.861 1.00 95.69 109 HIS A N 1
ATOM 793 C CA . HIS A 1 109 ? -3.959 -0.104 -9.262 1.00 95.69 109 HIS A CA 1
ATOM 794 C C . HIS A 1 109 ? -2.773 -1.016 -9.585 1.00 95.69 109 HIS A C 1
ATOM 796 O O . HIS A 1 109 ? -2.095 -0.813 -10.591 1.00 95.69 109 HIS A O 1
ATOM 802 N N . ALA A 1 110 ? -2.546 -2.066 -8.791 1.00 96.62 110 ALA A N 1
ATOM 803 C CA . ALA A 1 110 ? -1.505 -3.055 -9.060 1.00 96.62 110 ALA A CA 1
ATOM 804 C C . ALA A 1 110 ? -1.761 -3.825 -10.368 1.00 96.62 110 ALA A C 1
ATOM 806 O O . ALA A 1 110 ? -0.829 -4.061 -11.141 1.00 96.62 110 ALA A O 1
ATOM 807 N N . ARG A 1 111 ? -3.023 -4.177 -10.664 1.00 95.62 111 ARG A N 1
ATOM 808 C CA . ARG A 1 111 ? -3.394 -4.789 -11.952 1.00 95.62 111 ARG A CA 1
ATOM 809 C C . ARG A 1 111 ? -3.127 -3.853 -13.125 1.00 95.62 111 ARG A C 1
ATOM 811 O O . ARG A 1 111 ? -2.555 -4.299 -14.118 1.00 95.62 111 ARG A O 1
ATOM 818 N N . GLN A 1 112 ? -3.500 -2.582 -13.008 1.00 96.62 112 GLN A N 1
ATOM 819 C CA . GLN A 1 112 ? -3.265 -1.579 -14.050 1.00 96.62 112 GLN A CA 1
ATOM 820 C C . GLN A 1 112 ? -1.771 -1.333 -14.270 1.00 96.62 112 GLN A C 1
ATOM 822 O O . GLN A 1 112 ? -1.312 -1.353 -15.410 1.00 96.62 112 GLN A O 1
ATOM 827 N N . ALA A 1 113 ? -0.988 -1.198 -13.197 1.00 95.38 113 ALA A N 1
ATOM 828 C CA . ALA A 1 113 ? 0.465 -1.067 -13.276 1.00 95.38 113 ALA A CA 1
ATOM 829 C C . ALA A 1 113 ? 1.111 -2.282 -13.961 1.00 95.38 113 ALA A C 1
ATOM 831 O O . ALA A 1 113 ? 1.987 -2.122 -14.810 1.00 95.38 113 ALA A O 1
ATOM 832 N N . ASN A 1 114 ? 0.642 -3.498 -13.657 1.00 93.69 114 ASN A N 1
ATOM 833 C CA . ASN A 1 114 ? 1.119 -4.708 -14.321 1.00 93.69 114 ASN A CA 1
ATOM 834 C C . ASN A 1 114 ? 0.779 -4.721 -15.822 1.00 93.69 114 ASN A C 1
ATOM 836 O O . ASN A 1 114 ? 1.632 -5.061 -16.637 1.00 93.69 114 ASN A O 1
ATOM 840 N N . GLN A 1 115 ? -0.436 -4.317 -16.207 1.00 94.38 115 GLN A N 1
ATOM 841 C CA . GLN A 1 115 ? -0.815 -4.202 -17.622 1.00 94.38 115 GLN A CA 1
ATOM 842 C C . GLN A 1 115 ? 0.026 -3.152 -18.355 1.00 94.38 115 GLN A C 1
ATOM 844 O O . GLN A 1 115 ? 0.493 -3.408 -19.464 1.00 94.38 115 GLN A O 1
ATOM 849 N N . LEU A 1 116 ? 0.274 -2.001 -17.725 1.00 94.56 116 LEU A N 1
ATOM 850 C CA . LEU A 1 116 ? 1.127 -0.955 -18.283 1.00 94.56 116 LEU A CA 1
ATOM 851 C C . LEU A 1 116 ? 2.569 -1.447 -18.465 1.00 94.56 116 LEU A C 1
ATOM 853 O O . LEU A 1 116 ? 3.163 -1.211 -19.514 1.00 94.56 116 LEU A O 1
ATOM 857 N N . ALA A 1 117 ? 3.109 -2.178 -17.488 1.00 92.31 117 ALA A N 1
ATOM 858 C CA . ALA A 1 117 ? 4.438 -2.777 -17.577 1.00 92.31 117 ALA A CA 1
ATOM 859 C C . ALA A 1 117 ? 4.534 -3.811 -18.713 1.00 92.31 117 ALA A C 1
ATOM 861 O O . ALA A 1 117 ? 5.516 -3.808 -19.453 1.00 92.31 117 ALA A O 1
ATOM 862 N N . ILE A 1 118 ? 3.508 -4.652 -18.901 1.00 91.88 118 ILE A N 1
ATOM 863 C CA . ILE A 1 118 ? 3.429 -5.587 -20.038 1.00 91.88 118 ILE A CA 1
ATOM 864 C C . ILE A 1 118 ? 3.404 -4.818 -21.366 1.00 91.88 118 ILE A C 1
ATOM 866 O O . ILE A 1 118 ? 4.131 -5.171 -22.293 1.00 91.88 118 ILE A O 1
ATOM 870 N N . GLY A 1 119 ? 2.611 -3.746 -21.456 1.00 91.31 119 GLY A N 1
ATOM 871 C CA . GLY A 1 119 ? 2.561 -2.887 -22.641 1.00 91.31 119 GLY A CA 1
ATOM 872 C C . GLY A 1 119 ? 3.914 -2.243 -22.958 1.00 91.31 119 GLY A C 1
ATOM 873 O O . GLY A 1 119 ? 4.387 -2.325 -24.091 1.00 91.31 119 GLY A O 1
ATOM 874 N N . ALA A 1 120 ? 4.575 -1.664 -21.953 1.00 89.12 120 ALA A N 1
ATOM 875 C CA . ALA A 1 120 ? 5.905 -1.074 -22.088 1.00 89.12 120 ALA A CA 1
ATOM 876 C C . ALA A 1 120 ? 6.958 -2.111 -22.513 1.00 89.12 120 ALA A C 1
ATOM 878 O O . ALA A 1 120 ? 7.775 -1.831 -23.389 1.00 89.12 120 ALA A O 1
ATOM 879 N N . HIS A 1 121 ? 6.900 -3.326 -21.958 1.00 88.56 121 HIS A N 1
ATOM 880 C CA . HIS A 1 121 ? 7.764 -4.437 -22.359 1.00 88.56 121 HIS A CA 1
ATOM 881 C C . HIS A 1 121 ? 7.540 -4.836 -23.824 1.00 88.56 121 HIS A C 1
ATOM 883 O O . HIS A 1 121 ? 8.504 -5.046 -24.556 1.00 88.56 121 HIS A O 1
ATOM 889 N N . GLY A 1 122 ? 6.283 -4.882 -24.279 1.00 88.75 122 GLY A N 1
ATOM 890 C CA . GLY A 1 122 ? 5.954 -5.126 -25.684 1.00 88.75 122 GLY A CA 1
ATOM 891 C C . GLY A 1 122 ? 6.572 -4.082 -26.620 1.00 88.75 122 GLY A C 1
ATOM 892 O O . GLY A 1 122 ? 7.218 -4.440 -27.604 1.00 88.75 122 GLY A O 1
ATOM 893 N N . VAL A 1 123 ? 6.457 -2.794 -26.274 1.00 90.19 123 VAL A N 1
ATOM 894 C CA . VAL A 1 123 ? 7.077 -1.696 -27.039 1.00 90.19 123 VAL A CA 1
ATOM 895 C C . VAL A 1 123 ? 8.604 -1.802 -27.034 1.00 90.19 123 VAL A C 1
ATOM 897 O O . VAL A 1 123 ? 9.230 -1.650 -28.082 1.00 90.19 123 VAL A O 1
ATOM 900 N N . ALA A 1 124 ? 9.217 -2.102 -25.887 1.00 88.06 124 ALA A N 1
ATOM 901 C CA . ALA A 1 124 ? 10.664 -2.285 -25.783 1.00 88.06 124 ALA A CA 1
ATOM 902 C C . ALA A 1 124 ? 11.161 -3.483 -26.613 1.00 88.06 124 ALA A C 1
ATOM 904 O O . ALA A 1 124 ? 12.194 -3.385 -27.271 1.00 88.06 124 ALA A O 1
ATOM 905 N N . SER A 1 125 ? 10.408 -4.588 -26.641 1.00 87.56 125 SER A N 1
ATOM 906 C CA . SER A 1 125 ? 10.719 -5.766 -27.458 1.00 87.56 125 SER A CA 1
ATOM 907 C C . SER A 1 125 ? 10.684 -5.441 -28.953 1.00 87.56 125 SER A C 1
ATOM 909 O O . SER A 1 125 ? 11.647 -5.731 -29.666 1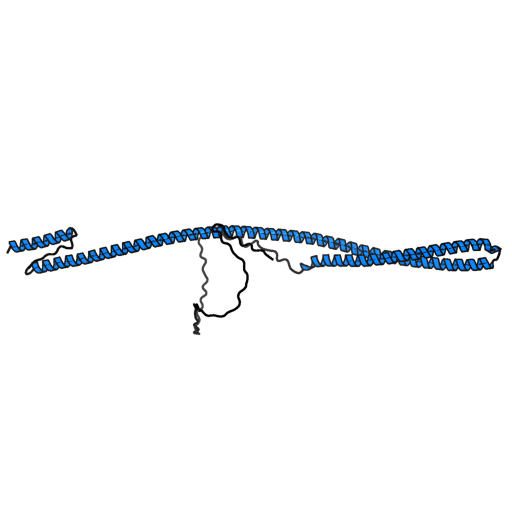.00 87.56 125 SER A O 1
ATOM 911 N N . GLN A 1 126 ? 9.638 -4.746 -29.412 1.00 89.69 126 GLN A N 1
ATOM 912 C CA . GLN A 1 126 ? 9.542 -4.287 -30.798 1.00 89.69 126 GLN A CA 1
ATOM 913 C C . GLN A 1 126 ? 10.656 -3.284 -31.148 1.00 89.69 126 GLN A C 1
ATOM 915 O O . GLN A 1 126 ? 11.242 -3.353 -32.228 1.00 89.69 126 GLN A O 1
ATOM 920 N N . GLY A 1 127 ? 10.996 -2.378 -30.225 1.00 90.25 127 GLY A N 1
ATOM 921 C CA . GLY A 1 127 ? 12.127 -1.460 -30.373 1.00 90.25 127 GLY A CA 1
ATOM 922 C C . GLY A 1 127 ? 13.461 -2.194 -30.527 1.00 90.25 127 GLY A C 1
ATOM 923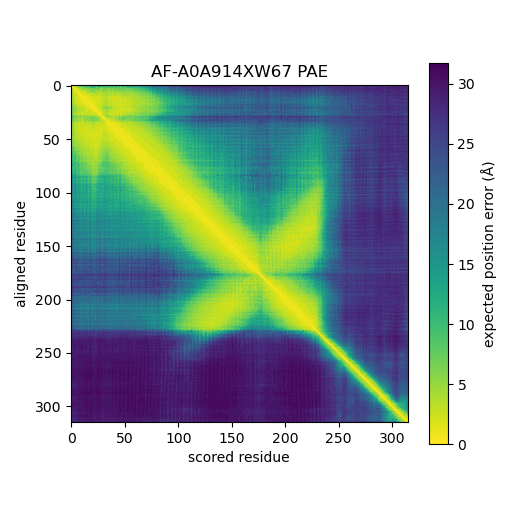 O O . GLY A 1 127 ? 14.251 -1.854 -31.408 1.00 90.25 127 GLY A O 1
ATOM 924 N N . GLY A 1 128 ? 13.682 -3.248 -29.736 1.00 88.81 128 GLY A N 1
ATOM 925 C CA . GLY A 1 128 ? 14.855 -4.115 -29.842 1.00 88.81 128 GLY A CA 1
ATOM 926 C C . GLY A 1 128 ? 14.970 -4.807 -31.203 1.00 88.81 128 GLY A C 1
ATOM 927 O O . GLY A 1 128 ? 16.063 -4.853 -31.770 1.00 88.81 128 GLY A O 1
ATOM 928 N N . GLU A 1 129 ? 13.855 -5.283 -31.768 1.00 88.75 129 GLU A N 1
ATOM 929 C CA . GLU A 1 129 ? 13.831 -5.881 -33.111 1.00 88.75 129 GLU A CA 1
ATOM 930 C C . GLU A 1 129 ? 14.235 -4.865 -34.192 1.00 88.75 129 GLU A C 1
ATOM 932 O O . GLU A 1 129 ? 15.115 -5.143 -35.011 1.00 88.75 129 GLU A O 1
ATOM 937 N N . VAL A 1 130 ? 13.654 -3.660 -34.159 1.00 92.12 130 VAL A N 1
ATOM 938 C CA . VAL A 1 130 ? 13.981 -2.581 -35.107 1.00 92.12 130 VAL A CA 1
ATOM 939 C C . VAL A 1 130 ? 15.453 -2.182 -34.997 1.00 92.12 130 VAL A C 1
ATOM 941 O O . VAL A 1 130 ? 16.140 -2.058 -36.010 1.00 92.12 130 VAL A O 1
ATOM 944 N N . VAL A 1 131 ? 15.977 -2.032 -33.778 1.00 90.88 131 VAL A N 1
ATOM 945 C CA . VAL A 1 131 ? 17.401 -1.742 -33.551 1.00 90.88 131 VAL A CA 1
ATOM 946 C C . VAL A 1 131 ? 18.286 -2.859 -34.112 1.00 90.88 131 VAL A C 1
ATOM 948 O O . VAL A 1 131 ? 19.288 -2.569 -34.769 1.00 90.88 131 VAL A O 1
ATOM 951 N N . GLY A 1 132 ? 17.897 -4.126 -33.938 1.00 88.25 132 GLY A N 1
ATOM 952 C CA . GLY A 1 132 ? 18.578 -5.269 -34.549 1.00 88.25 132 GLY A CA 1
ATOM 953 C C . GLY A 1 132 ? 18.660 -5.159 -36.076 1.00 88.25 132 GLY A C 1
ATOM 954 O O . GLY A 1 132 ? 19.741 -5.307 -36.649 1.00 88.25 132 GLY A O 1
ATOM 955 N N . GLN A 1 133 ? 17.553 -4.802 -36.733 1.00 91.50 133 GLN A N 1
ATOM 956 C CA . GLN A 1 133 ? 17.517 -4.575 -38.184 1.00 91.50 133 GLN A CA 1
ATOM 957 C C . GLN A 1 133 ? 18.432 -3.415 -38.620 1.00 91.50 133 GLN A C 1
ATOM 959 O O . GLN A 1 133 ? 19.110 -3.508 -39.652 1.00 91.50 133 GLN A O 1
ATOM 964 N N . VAL A 1 134 ? 18.510 -2.337 -37.830 1.00 91.94 134 VAL A N 1
ATOM 965 C CA . VAL A 1 134 ? 19.425 -1.212 -38.095 1.00 91.94 134 VAL A CA 1
ATOM 966 C C . VAL A 1 134 ? 20.886 -1.659 -38.007 1.00 91.94 134 VAL A C 1
ATOM 968 O O . VAL A 1 134 ? 21.668 -1.318 -38.894 1.00 91.94 134 VAL A O 1
ATOM 971 N N . VAL A 1 135 ? 21.267 -2.462 -37.005 1.00 88.94 135 VAL A N 1
ATOM 972 C CA . VAL A 1 135 ? 22.637 -3.004 -36.885 1.00 88.94 135 VAL A CA 1
ATOM 973 C C . VAL A 1 135 ? 23.004 -3.863 -38.097 1.00 88.94 135 VAL A C 1
ATOM 975 O O . VAL A 1 135 ? 24.101 -3.715 -38.649 1.00 88.94 135 VAL A O 1
ATOM 978 N N . THR A 1 136 ? 22.093 -4.728 -38.554 1.00 90.69 136 THR A N 1
ATOM 979 C CA . THR A 1 136 ? 22.301 -5.532 -39.768 1.00 90.69 136 THR A CA 1
ATOM 980 C C . THR A 1 136 ? 22.501 -4.641 -40.993 1.00 90.69 136 THR A C 1
ATOM 982 O O . THR A 1 136 ? 23.432 -4.858 -41.771 1.00 90.69 136 THR A O 1
ATOM 985 N N . THR A 1 137 ? 21.682 -3.598 -41.139 1.00 93.19 137 THR A N 1
ATOM 986 C CA . THR A 1 137 ? 21.769 -2.655 -42.263 1.00 93.19 137 THR A CA 1
ATOM 987 C C . THR A 1 137 ? 23.082 -1.871 -42.243 1.00 93.19 137 THR A C 1
ATOM 989 O O . THR A 1 137 ? 23.760 -1.785 -43.264 1.00 93.19 137 THR A O 1
ATOM 992 N N . MET A 1 138 ? 23.501 -1.364 -41.080 1.00 89.94 138 MET A N 1
ATOM 993 C CA . MET A 1 138 ? 24.783 -0.665 -40.919 1.00 89.94 138 MET A CA 1
ATOM 994 C C . MET A 1 138 ? 25.975 -1.569 -41.243 1.00 89.94 138 MET A C 1
ATOM 996 O O . MET A 1 138 ? 26.905 -1.134 -41.919 1.00 89.94 138 MET A O 1
ATOM 1000 N N . SER A 1 139 ? 25.919 -2.845 -40.853 1.00 88.62 139 SER A N 1
ATOM 1001 C CA . SER A 1 139 ? 26.958 -3.827 -41.200 1.00 88.62 139 SER A CA 1
ATOM 1002 C C . SER A 1 139 ? 27.040 -4.067 -42.716 1.00 88.62 139 SER A C 1
ATOM 1004 O O . SER A 1 139 ? 28.131 -4.165 -43.278 1.00 88.62 139 SER A O 1
ATOM 1006 N N . ALA A 1 140 ? 25.895 -4.111 -43.408 1.00 92.44 140 ALA A N 1
ATOM 1007 C CA . ALA A 1 140 ? 25.854 -4.234 -44.866 1.00 92.44 140 ALA A CA 1
ATOM 1008 C C . ALA A 1 140 ? 26.390 -2.978 -45.582 1.00 92.44 140 ALA A C 1
ATOM 1010 O O . ALA A 1 140 ? 27.077 -3.093 -46.604 1.00 92.44 140 ALA A O 1
ATOM 1011 N N . ILE A 1 141 ? 26.117 -1.784 -45.039 1.00 91.00 141 ILE A N 1
ATOM 1012 C CA . ILE A 1 141 ? 26.677 -0.517 -45.531 1.00 91.00 141 ILE A CA 1
ATOM 1013 C C . ILE A 1 141 ? 28.198 -0.509 -45.350 1.00 91.00 141 ILE A C 1
ATOM 1015 O O . ILE A 1 141 ? 28.910 -0.205 -46.303 1.00 91.00 141 ILE A O 1
ATOM 1019 N N . GLU A 1 142 ? 28.711 -0.897 -44.179 1.00 87.94 142 GLU A N 1
ATOM 1020 C CA . GLU A 1 142 ? 30.155 -0.976 -43.919 1.00 87.94 142 GLU A CA 1
ATOM 1021 C C . GLU A 1 142 ? 30.857 -1.904 -44.926 1.00 87.94 142 GLU A C 1
ATOM 1023 O O . GLU A 1 142 ? 31.866 -1.527 -45.530 1.00 87.94 142 GLU A O 1
ATOM 1028 N N . ALA A 1 143 ? 30.296 -3.095 -45.162 1.00 90.44 143 ALA A N 1
ATOM 1029 C CA . ALA A 1 143 ? 30.819 -4.046 -46.142 1.00 90.44 143 ALA A CA 1
ATOM 1030 C C . ALA A 1 143 ? 30.807 -3.476 -47.573 1.00 90.44 143 ALA A C 1
ATOM 1032 O O . ALA A 1 143 ? 31.782 -3.625 -48.315 1.00 90.44 143 ALA A O 1
ATOM 1033 N N . SER A 1 144 ? 29.730 -2.784 -47.954 1.00 93.94 144 SER A N 1
ATOM 1034 C CA . SER A 1 144 ? 29.608 -2.144 -49.269 1.00 93.94 144 SER A CA 1
ATOM 1035 C C . SER A 1 144 ? 30.624 -1.013 -49.448 1.00 93.94 144 SER A C 1
ATOM 1037 O O . SER A 1 144 ? 31.281 -0.937 -50.485 1.00 93.94 144 SER A O 1
ATOM 1039 N N . SER A 1 145 ? 30.825 -0.182 -48.424 1.00 91.88 145 SER A N 1
ATOM 1040 C CA . SER A 1 145 ? 31.804 0.909 -48.434 1.00 91.88 145 SER A CA 1
ATOM 1041 C C . SER A 1 145 ? 33.244 0.400 -48.533 1.00 91.88 145 SER A C 1
ATOM 1043 O O . SER A 1 145 ? 34.028 0.950 -49.306 1.00 91.88 145 SER A O 1
ATOM 1045 N N . LYS A 1 146 ? 33.592 -0.698 -47.841 1.00 89.38 146 LYS A N 1
ATOM 1046 C CA . LYS A 1 146 ? 34.905 -1.357 -47.998 1.00 89.38 146 LYS A CA 1
ATOM 1047 C C . LYS A 1 146 ? 35.130 -1.837 -49.431 1.00 89.38 146 LYS A C 1
ATOM 1049 O O . LYS A 1 146 ? 36.184 -1.578 -50.005 1.00 89.38 146 LYS A O 1
ATOM 1054 N N . LYS A 1 147 ? 34.115 -2.449 -50.045 1.00 93.31 147 LYS A N 1
ATOM 1055 C CA . LYS A 1 147 ? 34.184 -2.883 -51.446 1.00 93.31 147 LYS A CA 1
ATOM 1056 C C . LYS A 1 147 ? 34.371 -1.706 -52.409 1.00 93.31 147 LYS A C 1
ATOM 1058 O O . LYS A 1 147 ? 35.120 -1.815 -53.376 1.00 93.31 147 LYS A O 1
ATOM 1063 N N . ILE A 1 148 ? 33.730 -0.566 -52.145 1.00 92.25 148 ILE A N 1
ATOM 1064 C CA . ILE A 1 148 ? 33.958 0.662 -52.920 1.00 92.25 148 ILE A CA 1
ATOM 1065 C C . ILE A 1 148 ? 35.407 1.137 -52.751 1.00 92.25 148 ILE A C 1
ATOM 1067 O O . ILE A 1 148 ? 36.053 1.440 -53.751 1.00 92.25 148 ILE A O 1
ATOM 1071 N N . ALA A 1 149 ? 35.951 1.147 -51.529 1.00 90.81 149 ALA A N 1
ATOM 1072 C CA . ALA A 1 149 ? 37.344 1.534 -51.285 1.00 90.81 149 ALA A CA 1
ATOM 1073 C C . ALA A 1 149 ? 38.343 0.656 -52.064 1.00 90.81 149 ALA A C 1
ATOM 1075 O O . ALA A 1 149 ? 39.300 1.174 -52.645 1.00 90.81 149 ALA A O 1
ATOM 1076 N N . GLU A 1 150 ? 38.095 -0.656 -52.142 1.00 92.12 150 GLU A N 1
ATOM 1077 C CA . GLU A 1 150 ? 38.882 -1.587 -52.961 1.00 92.12 150 GLU A CA 1
ATOM 1078 C C . GLU A 1 150 ? 38.816 -1.238 -54.456 1.00 92.12 150 GLU A C 1
ATOM 1080 O O . GLU A 1 150 ? 39.851 -1.171 -55.120 1.00 92.12 150 GLU A O 1
ATOM 1085 N N . ILE A 1 151 ? 37.621 -0.945 -54.986 1.00 92.69 151 ILE A N 1
ATOM 1086 C CA . ILE A 1 151 ? 37.437 -0.534 -56.389 1.00 92.69 151 ILE A CA 1
ATOM 1087 C C . ILE A 1 151 ? 38.190 0.770 -56.681 1.00 92.69 151 ILE A C 1
ATOM 1089 O O . ILE A 1 151 ? 38.871 0.870 -57.701 1.00 92.69 151 ILE A O 1
ATOM 1093 N N . ILE A 1 152 ? 38.113 1.760 -55.787 1.00 91.50 152 ILE A N 1
ATOM 1094 C CA . ILE A 1 152 ? 38.833 3.032 -55.939 1.00 91.50 152 ILE A CA 1
ATOM 1095 C C . ILE A 1 152 ? 40.351 2.811 -55.917 1.00 91.50 152 ILE A C 1
ATOM 1097 O O . ILE A 1 152 ? 41.061 3.434 -56.703 1.00 91.50 152 ILE A O 1
ATOM 1101 N N . SER A 1 153 ? 40.851 1.884 -55.093 1.00 90.94 153 SER A N 1
ATOM 1102 C CA . SER A 1 153 ? 42.268 1.491 -55.086 1.00 90.94 153 SER A CA 1
ATOM 1103 C C . SER A 1 153 ? 42.712 0.905 -56.434 1.00 90.94 153 SER A C 1
ATOM 1105 O O . SER A 1 153 ? 43.769 1.259 -56.957 1.00 90.94 153 SER A O 1
ATOM 1107 N N . VAL A 1 154 ? 41.876 0.065 -57.057 1.00 94.25 154 VAL A N 1
ATOM 1108 C CA . VAL A 1 154 ? 42.132 -0.456 -58.410 1.00 94.25 154 VAL A CA 1
ATOM 1109 C C . VAL A 1 154 ? 42.118 0.668 -59.452 1.00 94.25 154 VAL A C 1
ATOM 1111 O O . VAL A 1 154 ? 42.987 0.694 -60.322 1.00 94.25 154 VAL A O 1
ATOM 1114 N N . ILE A 1 155 ? 41.181 1.618 -59.361 1.00 90.00 155 ILE A N 1
ATOM 1115 C CA . ILE A 1 155 ? 41.106 2.775 -60.271 1.00 90.00 155 ILE A CA 1
ATOM 1116 C C . ILE A 1 155 ? 42.354 3.658 -60.152 1.00 90.00 155 ILE A C 1
ATOM 1118 O O . ILE A 1 155 ? 42.904 4.058 -61.178 1.00 90.00 155 ILE A O 1
ATOM 1122 N N . ASP A 1 156 ? 42.834 3.925 -58.936 1.00 88.00 156 ASP A N 1
ATOM 1123 C CA . ASP A 1 156 ? 44.083 4.663 -58.709 1.00 88.00 156 ASP A CA 1
ATOM 1124 C C . ASP A 1 156 ? 45.291 3.912 -59.302 1.00 88.00 156 ASP A C 1
ATOM 1126 O O . ASP A 1 156 ? 46.133 4.502 -59.983 1.00 88.00 156 ASP A O 1
ATOM 1130 N N . GLY A 1 157 ? 45.317 2.580 -59.172 1.00 89.56 157 GLY A N 1
ATOM 1131 C CA . GLY A 1 157 ? 46.298 1.719 -59.837 1.00 89.56 157 GLY A CA 1
ATOM 1132 C C . GLY A 1 157 ? 46.260 1.811 -61.370 1.00 89.56 157 GLY A C 1
ATOM 1133 O O . GLY A 1 157 ? 47.306 1.968 -62.005 1.00 89.56 157 GLY A O 1
ATOM 1134 N N . ILE A 1 158 ? 45.069 1.776 -61.982 1.00 88.81 158 ILE A N 1
ATOM 1135 C CA . ILE A 1 158 ? 44.884 1.947 -63.437 1.00 88.81 158 ILE A CA 1
ATOM 1136 C C . ILE A 1 158 ? 45.320 3.349 -63.873 1.00 88.81 158 ILE A C 1
ATOM 1138 O O . ILE A 1 158 ? 45.972 3.507 -64.911 1.00 88.81 158 ILE A O 1
ATOM 1142 N N . ALA A 1 159 ? 44.997 4.375 -63.082 1.00 87.94 159 ALA A N 1
ATOM 1143 C CA . ALA A 1 159 ? 45.448 5.733 -63.330 1.00 87.94 159 ALA A CA 1
ATOM 1144 C C . ALA A 1 159 ? 46.985 5.776 -63.332 1.00 87.94 159 ALA A C 1
ATOM 1146 O O . ALA A 1 159 ? 47.579 6.214 -64.315 1.00 87.94 159 ALA A O 1
ATOM 1147 N N . PHE A 1 160 ? 47.651 5.247 -62.302 1.00 84.62 160 PHE A N 1
ATOM 1148 C CA . PHE A 1 160 ? 49.114 5.189 -62.244 1.00 84.62 160 PHE A CA 1
ATOM 1149 C C . PHE A 1 160 ? 49.729 4.447 -63.442 1.00 84.62 160 PHE A C 1
ATOM 1151 O O . PHE A 1 160 ? 50.656 4.956 -64.068 1.00 84.62 160 PHE A O 1
ATOM 1158 N N . GLN A 1 161 ? 49.179 3.297 -63.838 1.00 88.81 161 GLN A N 1
ATOM 1159 C CA . GLN A 1 161 ? 49.624 2.582 -65.041 1.00 88.81 161 GLN A CA 1
ATOM 1160 C C . GLN A 1 161 ? 49.465 3.430 -66.314 1.00 88.81 161 GLN A C 1
ATOM 1162 O O . GLN A 1 161 ? 50.365 3.470 -67.156 1.00 88.81 161 GLN A O 1
ATOM 1167 N N . THR A 1 162 ? 48.355 4.164 -66.435 1.00 88.12 162 THR A N 1
ATOM 1168 C CA . THR A 1 162 ? 48.095 5.083 -67.556 1.00 88.12 162 THR A CA 1
ATOM 1169 C C . THR A 1 162 ? 49.103 6.232 -67.588 1.00 88.12 162 THR A C 1
ATOM 1171 O O . THR A 1 162 ? 49.537 6.634 -68.667 1.00 88.12 162 THR A O 1
ATOM 1174 N N . ASN A 1 163 ? 49.521 6.730 -66.422 1.00 85.81 163 ASN A N 1
ATOM 1175 C CA . ASN A 1 163 ? 50.562 7.748 -66.298 1.00 85.81 163 ASN A CA 1
ATOM 1176 C C . ASN A 1 163 ? 51.912 7.258 -66.824 1.00 85.81 163 ASN A C 1
ATOM 1178 O O . ASN A 1 163 ? 52.555 7.941 -67.616 1.00 85.81 163 ASN A O 1
ATOM 1182 N N . ILE A 1 164 ? 52.318 6.048 -66.427 1.00 87.00 164 ILE A N 1
ATOM 1183 C CA . ILE A 1 164 ? 53.562 5.437 -66.907 1.00 87.00 164 ILE A CA 1
ATOM 1184 C C . ILE A 1 164 ? 53.505 5.226 -68.426 1.00 87.00 164 ILE A C 1
ATOM 1186 O O . ILE A 1 164 ? 54.465 5.544 -69.127 1.00 87.00 164 ILE A O 1
ATOM 1190 N N . LEU A 1 165 ? 52.368 4.768 -68.959 1.00 87.81 165 LEU A N 1
ATOM 1191 C CA . LEU A 1 165 ? 52.177 4.612 -70.402 1.00 87.81 165 LEU A CA 1
ATOM 1192 C C . LEU A 1 165 ? 52.263 5.958 -71.144 1.00 87.81 165 LEU A C 1
ATOM 1194 O O . LEU A 1 165 ? 52.901 6.040 -72.193 1.00 87.81 165 LEU A O 1
ATOM 1198 N N . ALA A 1 166 ? 51.649 7.013 -70.599 1.00 86.75 166 ALA A N 1
ATOM 1199 C CA . ALA A 1 166 ? 51.714 8.361 -71.158 1.00 86.75 166 ALA A CA 1
ATOM 1200 C C . ALA A 1 166 ? 53.144 8.920 -71.124 1.00 86.75 166 ALA A C 1
ATOM 1202 O O . ALA A 1 166 ? 53.592 9.489 -72.114 1.00 86.75 166 ALA A O 1
ATOM 1203 N N . LEU A 1 167 ? 53.888 8.706 -70.037 1.00 83.44 167 LEU A N 1
ATOM 1204 C CA . LEU A 1 167 ? 55.290 9.111 -69.937 1.00 83.44 167 LEU A CA 1
ATOM 1205 C C . LEU A 1 167 ? 56.161 8.386 -70.973 1.00 83.44 167 LEU A C 1
ATOM 1207 O O . LEU A 1 167 ? 56.934 9.030 -71.678 1.00 83.44 167 LEU A O 1
ATOM 1211 N N . ASN A 1 168 ? 55.988 7.070 -71.127 1.00 87.00 168 ASN A N 1
ATOM 1212 C CA . ASN A 1 168 ? 56.692 6.291 -72.149 1.00 87.00 168 ASN A CA 1
ATOM 1213 C C . ASN A 1 168 ? 56.370 6.799 -73.566 1.00 87.00 168 ASN A C 1
ATOM 1215 O O . ASN A 1 168 ? 57.267 6.955 -74.392 1.00 87.00 168 ASN A O 1
ATOM 1219 N N . ALA A 1 169 ? 55.103 7.128 -73.834 1.00 85.88 169 ALA A N 1
ATOM 1220 C CA . ALA A 1 169 ? 54.681 7.723 -75.099 1.00 85.88 169 ALA A CA 1
ATOM 1221 C C . ALA A 1 169 ? 55.268 9.129 -75.320 1.00 85.88 169 ALA A C 1
ATOM 1223 O O . ALA A 1 169 ? 55.604 9.469 -76.451 1.00 85.88 169 ALA A O 1
ATOM 1224 N N . ALA A 1 170 ? 55.426 9.936 -74.264 1.00 84.69 170 ALA A N 1
ATOM 1225 C CA . ALA A 1 170 ? 56.044 11.263 -74.338 1.00 84.69 170 ALA A CA 1
ATOM 1226 C C . ALA A 1 170 ? 57.521 11.169 -74.738 1.00 84.69 170 ALA A C 1
ATOM 1228 O O . ALA A 1 170 ? 57.987 11.942 -75.574 1.00 84.69 170 ALA A O 1
ATOM 1229 N N . VAL A 1 171 ? 58.241 10.200 -74.163 1.00 86.12 171 VAL A N 1
ATOM 1230 C CA . VAL A 1 171 ? 59.645 9.922 -74.491 1.00 86.12 171 VAL A CA 1
ATOM 1231 C C . VAL A 1 171 ? 59.780 9.498 -75.953 1.00 86.12 171 VAL A C 1
ATOM 1233 O O . VAL A 1 171 ? 60.632 10.030 -76.663 1.00 86.12 171 VAL A O 1
ATOM 1236 N N . GLU A 1 172 ? 58.911 8.610 -76.439 1.00 85.00 172 GLU A N 1
ATOM 1237 C CA . GLU A 1 172 ? 58.950 8.169 -77.838 1.00 85.00 172 GLU A CA 1
ATOM 1238 C C . GLU A 1 172 ? 58.535 9.292 -78.812 1.00 85.00 172 GLU A C 1
ATOM 1240 O O . GLU A 1 172 ? 59.134 9.446 -79.876 1.00 85.00 172 GLU A O 1
ATOM 1245 N N . ALA A 1 173 ? 57.584 10.152 -78.421 1.00 84.00 173 ALA A N 1
ATOM 1246 C CA . ALA A 1 173 ? 57.220 11.355 -79.175 1.00 84.00 173 ALA A CA 1
ATOM 1247 C C . ALA A 1 173 ? 58.402 12.327 -79.310 1.00 84.00 173 ALA A C 1
ATOM 1249 O O . ALA A 1 173 ? 58.649 12.853 -80.394 1.00 84.00 173 ALA A O 1
ATOM 1250 N N . ALA A 1 174 ? 59.149 12.541 -78.221 1.00 82.88 174 ALA A N 1
ATOM 1251 C CA . ALA A 1 174 ? 60.355 13.364 -78.221 1.00 82.88 174 ALA A CA 1
ATOM 1252 C C . ALA A 1 174 ? 61.465 12.745 -79.088 1.00 82.88 174 ALA A C 1
ATOM 1254 O O . ALA A 1 174 ? 62.176 13.460 -79.793 1.00 82.88 174 ALA A O 1
ATOM 1255 N N . ARG A 1 175 ? 61.575 11.410 -79.090 1.00 86.50 175 ARG A N 1
ATOM 1256 C CA . ARG A 1 175 ? 62.539 10.657 -79.902 1.00 86.50 175 ARG A CA 1
ATOM 1257 C C . ARG A 1 175 ? 62.258 10.743 -81.407 1.00 86.50 175 ARG A C 1
ATOM 1259 O O . ARG A 1 175 ? 63.200 10.758 -82.194 1.00 86.50 175 ARG A O 1
ATOM 1266 N N . ALA A 1 176 ? 60.990 10.843 -81.806 1.00 84.56 176 ALA A N 1
ATOM 1267 C CA . ALA A 1 176 ? 60.565 10.984 -83.202 1.00 84.56 176 ALA A CA 1
ATOM 1268 C C . ALA A 1 176 ? 60.770 12.400 -83.797 1.00 84.56 176 ALA A C 1
ATOM 1270 O O . ALA A 1 176 ? 60.519 12.611 -84.987 1.00 84.56 176 ALA A O 1
ATOM 1271 N N . GLY A 1 177 ? 61.227 13.379 -83.003 1.00 81.75 177 GLY A N 1
ATOM 1272 C CA . GLY A 1 177 ? 61.542 14.735 -83.468 1.00 81.75 177 GLY A CA 1
ATOM 1273 C C . GLY A 1 177 ? 60.329 15.481 -84.043 1.00 81.75 177 GLY A C 1
ATOM 1274 O O . GLY A 1 177 ? 59.245 15.473 -83.461 1.00 81.75 177 GLY A O 1
ATOM 1275 N N . GLU A 1 178 ? 60.488 16.126 -85.204 1.00 78.69 178 GLU A N 1
ATOM 1276 C CA . GLU A 1 178 ? 59.421 16.918 -85.849 1.00 78.69 178 GLU A CA 1
ATOM 1277 C C . GLU A 1 178 ? 58.175 16.088 -86.214 1.00 78.69 178 GLU A C 1
ATOM 1279 O O . GLU A 1 178 ? 57.058 16.600 -86.152 1.00 78.69 178 GLU A O 1
ATOM 1284 N N . GLN A 1 179 ? 58.341 14.793 -86.513 1.00 77.94 179 GLN A N 1
ATOM 1285 C CA . GLN A 1 179 ? 57.231 13.890 -86.855 1.00 77.94 179 GLN A CA 1
ATOM 1286 C C . GLN A 1 179 ? 56.364 13.530 -85.633 1.00 77.94 179 GLN A C 1
ATOM 1288 O O . GLN A 1 179 ? 55.205 13.147 -85.777 1.00 77.94 179 GLN A O 1
ATOM 1293 N N . GLY A 1 180 ? 56.901 13.681 -84.416 1.00 79.56 180 GLY A N 1
ATOM 1294 C CA . GLY A 1 180 ? 56.221 13.373 -83.155 1.00 79.56 180 GLY A CA 1
ATOM 1295 C C . GLY A 1 180 ? 55.413 14.529 -82.559 1.00 79.56 180 GLY A C 1
ATOM 1296 O O . GLY A 1 180 ? 54.716 14.326 -81.564 1.00 79.56 180 GLY A O 1
ATOM 1297 N N . ARG A 1 181 ? 55.456 15.738 -83.143 1.00 78.12 181 ARG A N 1
ATOM 1298 C CA . ARG A 1 181 ? 54.847 16.954 -82.560 1.00 78.12 181 ARG A CA 1
ATOM 1299 C C . ARG A 1 181 ? 53.342 16.836 -82.307 1.00 78.12 181 ARG A C 1
ATOM 1301 O O . ARG A 1 181 ? 52.875 17.214 -81.235 1.00 78.12 181 ARG A O 1
ATOM 1308 N N . GLY A 1 182 ? 52.588 16.275 -83.255 1.00 80.56 182 GLY A N 1
ATOM 1309 C CA . GLY A 1 182 ? 51.145 16.049 -83.087 1.00 80.56 182 GLY A CA 1
ATOM 1310 C C . GLY A 1 182 ? 50.827 15.012 -82.004 1.00 80.56 182 GLY A C 1
ATOM 1311 O O . GLY A 1 182 ? 49.864 15.165 -81.255 1.00 80.56 182 GLY A O 1
ATOM 1312 N N . PHE A 1 183 ? 51.677 13.990 -81.867 1.00 82.12 183 PHE A N 1
ATOM 1313 C CA . PHE A 1 183 ? 51.535 12.951 -80.849 1.00 82.12 183 PHE A CA 1
ATOM 1314 C C . PHE A 1 183 ? 51.891 13.475 -79.448 1.00 82.12 183 PHE A C 1
ATOM 1316 O O . PHE A 1 183 ? 51.191 13.171 -78.484 1.00 82.12 183 PHE A O 1
ATOM 1323 N N . ALA A 1 184 ? 52.900 14.345 -79.337 1.00 79.44 184 ALA A N 1
ATOM 1324 C CA . ALA A 1 184 ? 53.296 14.980 -78.080 1.00 79.44 184 ALA A CA 1
ATOM 1325 C C . ALA A 1 184 ? 52.148 15.779 -77.433 1.00 79.44 184 ALA A C 1
ATOM 1327 O O . ALA A 1 184 ? 51.921 15.653 -76.231 1.00 79.44 184 ALA A O 1
ATOM 1328 N N . VAL A 1 185 ? 51.363 16.526 -78.223 1.00 81.88 185 VAL A N 1
ATOM 1329 C CA . VAL A 1 185 ? 50.201 17.290 -77.718 1.00 81.88 185 VAL A CA 1
ATOM 1330 C C . VAL A 1 185 ? 49.132 16.368 -77.118 1.00 81.88 185 VAL A C 1
ATOM 1332 O O . VAL A 1 185 ? 48.603 16.643 -76.038 1.00 81.88 185 VAL A O 1
ATOM 1335 N N . VAL A 1 186 ? 48.839 15.243 -77.779 1.00 83.12 186 VAL A N 1
ATOM 1336 C CA . VAL A 1 186 ? 47.878 14.243 -77.279 1.00 83.12 186 VAL A CA 1
ATOM 1337 C C . VAL A 1 186 ? 48.369 13.615 -75.975 1.00 83.12 186 VAL A C 1
ATOM 1339 O O . VAL A 1 186 ? 47.578 13.392 -75.055 1.00 83.12 186 VAL A O 1
ATOM 1342 N N . VAL A 1 187 ? 49.673 13.357 -75.865 1.00 84.06 187 VAL A N 1
ATOM 1343 C CA . VAL A 1 187 ? 50.278 12.801 -74.651 1.00 84.06 187 VAL A CA 1
ATOM 1344 C C . VAL A 1 187 ? 50.208 13.789 -73.482 1.00 84.06 187 VAL A C 1
ATOM 1346 O O . VAL A 1 187 ? 49.832 13.385 -72.381 1.00 84.06 187 VAL A O 1
ATOM 1349 N N . THR A 1 188 ? 50.469 15.082 -73.704 1.00 83.50 188 THR A N 1
ATOM 1350 C CA . THR A 1 188 ? 50.316 16.117 -72.665 1.00 83.50 188 THR A CA 1
ATOM 1351 C C . THR A 1 188 ? 48.871 16.222 -72.170 1.00 83.50 188 THR A C 1
ATOM 1353 O O . THR A 1 188 ? 48.641 16.264 -70.961 1.00 83.50 188 THR A O 1
ATOM 1356 N N . PHE A 1 189 ? 47.883 16.185 -73.072 1.00 83.44 189 PHE A N 1
ATOM 1357 C CA . PHE A 1 189 ? 46.468 16.162 -72.682 1.00 83.44 189 PHE A CA 1
ATOM 1358 C C . PHE A 1 189 ? 46.111 14.903 -71.872 1.00 83.44 189 PHE A C 1
ATOM 1360 O O . PHE A 1 189 ? 45.446 14.999 -70.836 1.00 83.44 189 PHE A O 1
ATOM 1367 N N . LYS A 1 190 ? 46.595 13.720 -72.287 1.00 84.31 190 LYS A N 1
ATOM 1368 C CA . LYS A 1 190 ? 46.402 12.471 -71.529 1.00 84.31 190 LYS A CA 1
ATOM 1369 C C . LYS A 1 190 ? 47.027 12.531 -70.135 1.00 84.31 190 LYS A C 1
ATOM 1371 O O . LYS A 1 190 ? 46.403 12.064 -69.186 1.00 84.31 190 LYS A O 1
ATOM 1376 N N . TYR A 1 191 ? 48.206 13.134 -69.996 1.00 80.88 191 TYR A N 1
ATOM 1377 C CA . TYR A 1 191 ? 48.869 13.329 -68.706 1.00 80.88 191 TYR A CA 1
ATOM 1378 C C . TYR A 1 191 ? 48.060 14.248 -67.776 1.00 80.88 191 TYR A C 1
ATOM 1380 O O . TYR A 1 191 ? 47.815 13.911 -66.619 1.00 80.88 191 TYR A O 1
ATOM 1388 N N . GLN A 1 192 ? 47.557 15.373 -68.293 1.00 83.62 192 GLN A N 1
ATOM 1389 C CA . GLN A 1 192 ? 46.713 16.285 -67.516 1.00 83.62 192 GLN A CA 1
ATOM 1390 C C . GLN A 1 192 ? 45.388 15.623 -67.090 1.00 83.62 192 GLN A C 1
ATOM 1392 O O . GLN A 1 192 ? 44.940 15.793 -65.954 1.00 83.62 192 GLN A O 1
ATOM 1397 N N . SER A 1 193 ? 44.776 14.825 -67.971 1.00 84.50 193 SER A N 1
ATOM 1398 C CA . SER A 1 193 ? 43.568 14.056 -67.648 1.00 84.50 193 SER A CA 1
ATOM 1399 C C . SER A 1 193 ? 43.828 12.972 -66.596 1.00 84.50 193 SER A C 1
ATOM 1401 O O . SER A 1 193 ? 42.976 12.749 -65.735 1.00 84.50 193 SER A O 1
ATOM 1403 N N . HIS A 1 194 ? 44.993 12.314 -66.643 1.00 86.25 194 HIS A N 1
ATOM 1404 C CA . HIS A 1 194 ? 45.420 11.349 -65.627 1.00 86.25 194 HIS A CA 1
ATOM 1405 C C . HIS A 1 194 ? 45.533 12.004 -64.250 1.00 86.25 194 HIS A C 1
ATOM 1407 O O . HIS A 1 194 ? 44.898 11.522 -63.313 1.00 86.25 194 HIS A O 1
ATOM 1413 N N . GLN A 1 195 ? 46.272 13.114 -64.132 1.00 84.31 195 GLN A N 1
ATOM 1414 C CA . GLN A 1 195 ? 46.448 13.788 -62.843 1.00 84.31 195 GLN A CA 1
ATOM 1415 C C . GLN A 1 195 ? 45.105 14.196 -62.233 1.00 84.31 195 GLN A C 1
ATOM 1417 O O . GLN A 1 195 ? 44.886 14.023 -61.035 1.00 84.31 195 GLN A O 1
ATOM 1422 N N . ARG A 1 196 ? 44.174 14.676 -63.068 1.00 87.38 196 ARG A N 1
ATOM 1423 C CA . ARG A 1 196 ? 42.820 15.029 -62.629 1.00 87.38 196 ARG A CA 1
ATOM 1424 C C . ARG A 1 196 ? 42.031 13.808 -62.142 1.00 87.38 196 ARG A C 1
ATOM 1426 O O . ARG A 1 196 ? 41.331 13.904 -61.140 1.00 87.38 196 ARG A O 1
ATOM 1433 N N . SER A 1 197 ? 42.165 12.660 -62.811 1.00 88.19 197 SER A N 1
ATOM 1434 C CA . SER A 1 197 ? 41.520 11.405 -62.400 1.00 88.19 197 SER A CA 1
ATOM 1435 C C . SER A 1 197 ? 42.102 10.840 -61.101 1.00 88.19 197 SER A C 1
ATOM 1437 O O . SER A 1 197 ? 41.345 10.358 -60.265 1.00 88.19 197 SER A O 1
ATOM 1439 N N . ALA A 1 198 ? 43.423 10.914 -60.912 1.00 86.25 198 ALA A N 1
ATOM 1440 C CA . ALA A 1 198 ? 44.089 10.466 -59.689 1.00 86.25 198 ALA A CA 1
ATOM 1441 C C . ALA A 1 198 ? 43.730 11.357 -58.487 1.00 86.25 198 ALA A C 1
ATOM 1443 O O . ALA A 1 198 ? 43.449 10.857 -57.399 1.00 86.25 198 ALA A O 1
ATOM 1444 N N . ALA A 1 199 ? 43.662 12.678 -58.690 1.00 89.38 199 ALA A N 1
ATOM 1445 C CA . ALA A 1 199 ? 43.201 13.612 -57.663 1.00 89.38 199 ALA A CA 1
ATOM 1446 C C . ALA A 1 199 ? 41.754 13.313 -57.229 1.00 89.38 199 ALA A C 1
ATOM 1448 O O . ALA A 1 199 ? 41.493 13.196 -56.034 1.00 89.38 199 ALA A O 1
ATOM 1449 N N . ALA A 1 200 ? 40.846 13.096 -58.189 1.00 89.75 200 ALA A N 1
ATOM 1450 C CA . ALA A 1 200 ? 39.458 12.730 -57.905 1.00 89.75 200 ALA A CA 1
ATOM 1451 C C . ALA A 1 200 ? 39.340 11.363 -57.205 1.00 89.75 200 ALA A C 1
ATOM 1453 O O . ALA A 1 200 ? 38.575 11.221 -56.255 1.00 89.75 200 ALA A O 1
ATOM 1454 N N . ALA A 1 201 ? 40.122 10.360 -57.622 1.00 90.00 201 ALA A N 1
ATOM 1455 C CA . ALA A 1 201 ? 40.150 9.054 -56.961 1.00 90.00 201 ALA A CA 1
ATOM 1456 C C . ALA A 1 201 ? 40.609 9.168 -55.497 1.00 90.00 201 ALA A C 1
ATOM 1458 O O . ALA A 1 201 ? 40.011 8.553 -54.614 1.00 90.00 201 ALA A O 1
ATOM 1459 N N . LYS A 1 202 ? 41.621 10.000 -55.219 1.00 88.88 202 LYS A N 1
ATOM 1460 C CA . LYS A 1 202 ? 42.111 10.258 -53.859 1.00 88.88 202 LYS A CA 1
ATOM 1461 C C . LYS A 1 202 ? 41.081 10.988 -52.991 1.00 88.88 202 LYS A C 1
ATOM 1463 O O . LYS A 1 202 ? 40.933 10.649 -51.820 1.00 88.88 202 LYS A O 1
ATOM 1468 N N . GLU A 1 203 ? 40.360 11.951 -53.557 1.00 92.62 203 GLU A N 1
ATOM 1469 C CA . GLU A 1 203 ? 39.273 12.658 -52.869 1.00 92.62 203 GLU A CA 1
ATOM 1470 C C . GLU A 1 203 ? 38.110 11.712 -52.528 1.00 92.62 203 GLU A C 1
ATOM 1472 O O . GLU A 1 203 ? 37.680 11.655 -51.376 1.00 92.62 203 GLU A O 1
ATOM 1477 N N . ILE A 1 204 ? 37.669 10.886 -53.486 1.00 92.56 204 ILE A N 1
ATOM 1478 C CA . ILE A 1 204 ? 36.635 9.864 -53.257 1.00 92.56 204 ILE A CA 1
ATOM 1479 C C . ILE A 1 204 ? 37.091 8.864 -52.192 1.00 92.56 204 ILE A C 1
ATOM 1481 O O . ILE A 1 204 ? 36.309 8.518 -51.309 1.00 92.56 204 ILE A O 1
ATOM 1485 N N . LYS A 1 205 ? 38.353 8.422 -52.231 1.00 89.94 205 LYS A N 1
ATOM 1486 C CA . LYS A 1 205 ? 38.907 7.522 -51.213 1.00 89.94 205 LYS A CA 1
ATOM 1487 C C . LYS A 1 205 ? 38.795 8.125 -49.810 1.00 89.94 205 LYS A C 1
ATOM 1489 O O . LYS A 1 205 ? 38.312 7.443 -48.913 1.00 89.94 205 LYS A O 1
ATOM 1494 N N . GLY A 1 206 ? 39.159 9.398 -49.642 1.00 92.75 206 GLY A N 1
ATOM 1495 C CA . GLY A 1 206 ? 39.020 10.102 -48.363 1.00 92.75 206 GLY A CA 1
ATOM 1496 C C . GLY A 1 206 ? 37.568 10.194 -47.880 1.00 92.75 206 GLY A C 1
ATOM 1497 O O . GLY A 1 206 ? 37.295 9.944 -46.710 1.00 92.75 206 GLY A O 1
ATOM 1498 N N . LEU A 1 207 ? 36.616 10.474 -48.780 1.00 93.50 207 LEU A N 1
ATOM 1499 C CA . LEU A 1 207 ? 35.184 10.500 -48.443 1.00 93.50 207 LEU A CA 1
ATOM 1500 C C . LEU A 1 207 ? 34.643 9.121 -48.033 1.00 93.50 207 LEU A C 1
ATOM 1502 O O . LEU A 1 207 ? 33.790 9.027 -47.148 1.00 93.50 207 LEU A O 1
ATOM 1506 N N . ILE A 1 208 ? 35.130 8.047 -48.661 1.00 91.69 208 ILE A N 1
ATOM 1507 C CA . ILE A 1 208 ? 34.759 6.674 -48.300 1.00 91.69 208 ILE A CA 1
ATOM 1508 C C . ILE A 1 208 ? 35.361 6.286 -46.947 1.00 91.69 208 ILE A C 1
ATOM 1510 O O . ILE A 1 208 ? 34.650 5.709 -46.129 1.00 91.69 208 ILE A O 1
ATOM 1514 N N . GLU A 1 209 ? 36.623 6.629 -46.681 1.00 90.56 209 GLU A N 1
ATOM 1515 C CA . GLU A 1 209 ? 37.266 6.397 -45.379 1.00 90.56 209 GLU A CA 1
ATOM 1516 C C . GLU A 1 209 ? 36.517 7.118 -44.243 1.00 90.56 209 GLU A C 1
ATOM 1518 O O . GLU A 1 209 ? 36.197 6.491 -43.232 1.00 90.56 209 GLU A O 1
ATOM 1523 N N . ASP A 1 210 ? 36.140 8.387 -44.440 1.00 92.50 210 ASP A N 1
ATOM 1524 C CA . ASP A 1 210 ? 35.308 9.147 -43.492 1.00 92.50 210 ASP A CA 1
ATOM 1525 C C . ASP A 1 210 ? 33.919 8.507 -43.299 1.00 92.50 210 ASP A C 1
ATOM 1527 O O . ASP A 1 210 ? 33.437 8.348 -42.176 1.00 92.50 210 ASP A O 1
ATOM 1531 N N . SER A 1 211 ? 33.285 8.060 -44.388 1.00 90.94 211 SER A N 1
ATOM 1532 C CA . SER A 1 211 ? 31.981 7.386 -44.325 1.00 90.94 211 SER A CA 1
ATOM 1533 C C . SER A 1 211 ? 32.046 6.056 -43.566 1.00 90.94 211 SER A C 1
ATOM 1535 O O . SER A 1 211 ? 31.146 5.758 -42.784 1.00 90.94 211 SER A O 1
ATOM 1537 N N . VAL A 1 212 ? 33.107 5.262 -43.755 1.00 91.00 212 VAL A N 1
ATOM 1538 C CA . VAL A 1 212 ? 33.328 4.013 -43.004 1.00 91.00 212 VAL A CA 1
ATOM 1539 C C . VAL A 1 212 ? 33.511 4.305 -41.516 1.00 91.00 212 VAL A C 1
ATOM 1541 O O . VAL A 1 212 ? 32.898 3.619 -40.700 1.00 91.00 212 VAL A O 1
ATOM 1544 N N . GLY A 1 213 ? 34.285 5.337 -41.162 1.00 90.56 213 GLY A N 1
ATOM 1545 C CA . GLY A 1 213 ? 34.442 5.777 -39.772 1.00 90.56 213 GLY A CA 1
ATOM 1546 C C . GLY A 1 213 ? 33.101 6.136 -39.125 1.00 90.56 213 GLY A C 1
ATOM 1547 O O . GLY A 1 213 ? 32.735 5.572 -38.097 1.00 90.56 213 GLY A O 1
ATOM 1548 N N . LYS A 1 214 ? 32.301 6.978 -39.790 1.00 90.56 214 LYS A N 1
ATOM 1549 C CA . LYS A 1 214 ? 30.970 7.384 -39.302 1.00 90.56 214 LYS A CA 1
ATOM 1550 C C . LYS A 1 214 ? 29.995 6.214 -39.148 1.00 90.56 214 LYS A C 1
ATOM 1552 O O . LYS A 1 214 ? 29.216 6.186 -38.197 1.00 90.56 214 LYS A O 1
ATOM 1557 N N . VAL A 1 215 ? 30.021 5.244 -40.065 1.00 91.62 215 VAL A N 1
ATOM 1558 C CA . VAL A 1 215 ? 29.186 4.033 -39.970 1.00 91.62 215 VAL A CA 1
ATOM 1559 C C . VAL A 1 215 ? 29.641 3.137 -38.815 1.00 91.62 215 VAL A C 1
ATOM 1561 O O . VAL A 1 215 ? 28.793 2.589 -38.112 1.00 91.62 215 VAL A O 1
ATOM 1564 N N . ALA A 1 216 ? 30.949 3.013 -38.576 1.00 88.19 216 ALA A N 1
ATOM 1565 C CA . ALA A 1 216 ? 31.483 2.249 -37.450 1.00 88.19 216 ALA A CA 1
ATOM 1566 C C . ALA A 1 216 ? 31.069 2.860 -36.100 1.00 88.19 216 ALA A C 1
ATOM 1568 O O . ALA A 1 216 ? 30.574 2.138 -35.228 1.00 88.19 216 ALA A O 1
ATOM 1569 N N . ASP A 1 217 ? 31.176 4.184 -35.962 1.00 90.19 217 ASP A N 1
ATOM 1570 C CA . ASP A 1 217 ? 30.736 4.915 -34.770 1.00 90.19 217 ASP A CA 1
ATOM 1571 C C . ASP A 1 217 ? 29.219 4.781 -34.559 1.00 90.19 217 ASP A C 1
ATOM 1573 O O . ASP A 1 217 ? 28.755 4.448 -33.465 1.00 90.19 217 ASP A O 1
ATOM 1577 N N . GLY A 1 218 ? 28.429 4.950 -35.626 1.00 90.31 218 GLY A N 1
ATOM 1578 C CA . GLY A 1 218 ? 26.979 4.751 -35.590 1.00 90.31 218 GLY A CA 1
ATOM 1579 C C . GLY A 1 218 ? 26.587 3.322 -35.198 1.00 90.31 218 GLY A C 1
ATOM 1580 O O . GLY A 1 218 ? 25.704 3.125 -34.365 1.00 90.31 218 GLY A O 1
ATOM 1581 N N . SER A 1 219 ? 27.283 2.314 -35.732 1.00 88.69 219 SER A N 1
ATOM 1582 C CA . SER A 1 219 ? 27.081 0.902 -35.384 1.00 88.69 219 SER A CA 1
ATOM 1583 C C . SER A 1 219 ? 27.374 0.631 -33.906 1.00 88.69 219 SER A C 1
ATOM 1585 O O . SER A 1 219 ? 26.632 -0.111 -33.260 1.00 88.69 219 SER A O 1
ATOM 1587 N N . ALA A 1 220 ? 28.412 1.253 -33.339 1.00 88.75 220 ALA A N 1
ATOM 1588 C CA . ALA A 1 220 ? 28.722 1.138 -31.916 1.00 88.75 220 ALA A CA 1
ATOM 1589 C C . ALA A 1 220 ? 27.615 1.742 -31.032 1.00 88.75 220 ALA A C 1
ATOM 1591 O O . ALA A 1 220 ? 27.157 1.077 -30.099 1.00 88.75 220 ALA A O 1
ATOM 1592 N N . LEU A 1 221 ? 27.131 2.945 -31.362 1.00 90.06 221 LEU A N 1
ATOM 1593 C CA . LEU A 1 221 ? 26.054 3.619 -30.624 1.00 90.06 221 LEU A CA 1
ATOM 1594 C C . LEU A 1 221 ? 24.733 2.839 -30.675 1.00 90.06 221 LEU A C 1
ATOM 1596 O O . LEU A 1 221 ? 24.076 2.649 -29.652 1.00 90.06 221 LEU A O 1
ATOM 1600 N N . VAL A 1 222 ? 24.356 2.338 -31.852 1.00 90.12 222 VAL A N 1
ATOM 1601 C CA . VAL A 1 222 ? 23.124 1.554 -32.026 1.00 90.12 222 VAL A CA 1
ATOM 1602 C C . VAL A 1 222 ? 23.224 0.207 -31.303 1.00 90.12 222 VAL A C 1
ATOM 1604 O O . VAL A 1 222 ? 22.255 -0.236 -30.689 1.00 90.12 222 VAL A O 1
ATOM 1607 N N . ARG A 1 223 ? 24.399 -0.433 -31.299 1.00 86.12 223 ARG A N 1
ATOM 1608 C CA . ARG A 1 223 ? 24.631 -1.669 -30.537 1.00 86.12 223 ARG A CA 1
ATOM 1609 C C . ARG A 1 223 ? 24.498 -1.436 -29.036 1.00 86.12 223 ARG A C 1
ATOM 1611 O O . ARG A 1 223 ? 23.866 -2.244 -28.362 1.00 86.12 223 ARG A O 1
ATOM 1618 N N . GLN A 1 224 ? 25.035 -0.327 -28.528 1.00 87.12 224 GLN A N 1
ATOM 1619 C CA . GLN A 1 224 ? 24.858 0.069 -27.133 1.00 87.12 224 GLN A CA 1
ATOM 1620 C C . GLN A 1 224 ? 23.371 0.274 -26.806 1.00 87.12 224 GLN A C 1
ATOM 1622 O O . GLN A 1 224 ? 22.877 -0.322 -25.850 1.00 87.12 224 GLN A O 1
ATOM 1627 N N . ALA A 1 225 ? 22.633 1.011 -27.644 1.00 86.06 225 ALA A N 1
ATOM 1628 C CA . ALA A 1 225 ? 21.188 1.183 -27.485 1.00 86.06 225 ALA A CA 1
ATOM 1629 C C . ALA A 1 225 ? 20.434 -0.163 -27.479 1.00 86.06 225 ALA A C 1
ATOM 1631 O O . ALA A 1 225 ? 19.572 -0.384 -26.629 1.00 86.06 225 ALA A O 1
ATOM 1632 N N . GLY A 1 226 ? 20.811 -1.096 -28.360 1.00 85.75 226 GLY A N 1
ATOM 1633 C CA . GLY A 1 226 ? 20.247 -2.447 -28.404 1.00 85.75 226 GLY A CA 1
ATOM 1634 C C . GLY A 1 226 ? 20.518 -3.256 -27.134 1.00 85.75 226 GLY A C 1
ATOM 1635 O O . GLY A 1 226 ? 19.616 -3.917 -26.625 1.00 85.75 226 GLY A O 1
ATOM 1636 N N . THR A 1 227 ? 21.727 -3.167 -26.568 1.00 84.44 227 THR A N 1
ATOM 1637 C CA . THR A 1 227 ? 22.041 -3.833 -25.291 1.00 84.44 227 THR A CA 1
ATOM 1638 C C . THR A 1 227 ? 21.270 -3.247 -24.115 1.00 84.44 227 THR A C 1
ATOM 1640 O O . THR A 1 227 ? 20.830 -4.006 -23.259 1.00 84.44 227 THR A O 1
ATOM 1643 N N . THR A 1 228 ? 21.044 -1.929 -24.081 1.00 83.12 228 THR A N 1
ATOM 1644 C CA . THR A 1 228 ? 20.234 -1.290 -23.034 1.00 83.12 228 THR A CA 1
ATOM 1645 C C . THR A 1 228 ? 18.775 -1.725 -23.134 1.00 83.12 228 THR A C 1
ATOM 1647 O O . THR A 1 228 ? 18.200 -2.142 -22.135 1.00 83.12 228 THR A O 1
ATOM 1650 N N . MET A 1 229 ? 18.199 -1.740 -24.340 1.00 80.06 229 MET A N 1
ATOM 1651 C CA . MET A 1 229 ? 16.841 -2.256 -24.549 1.00 80.06 229 MET A CA 1
ATOM 1652 C C . MET A 1 229 ? 16.729 -3.744 -24.183 1.00 80.06 229 MET A C 1
ATOM 1654 O O . MET A 1 229 ? 15.749 -4.147 -23.568 1.00 80.06 229 MET A O 1
ATOM 1658 N N . GLY A 1 230 ? 17.745 -4.558 -24.488 1.00 73.00 230 GLY A N 1
ATOM 1659 C CA . GLY A 1 230 ? 17.800 -5.968 -24.088 1.00 73.00 230 GLY A CA 1
ATOM 1660 C C . GLY A 1 230 ? 17.955 -6.188 -22.577 1.00 73.00 230 GLY A C 1
ATOM 1661 O O . GLY A 1 230 ? 17.357 -7.113 -22.031 1.00 73.00 230 GLY A O 1
ATOM 1662 N N . ALA A 1 231 ? 18.715 -5.336 -21.885 1.00 66.44 231 ALA A N 1
ATOM 1663 C CA . ALA A 1 231 ? 18.900 -5.404 -20.435 1.00 66.44 231 ALA A CA 1
ATOM 1664 C C . ALA A 1 231 ? 17.598 -5.101 -19.669 1.00 66.44 231 ALA A C 1
ATOM 1666 O O . ALA A 1 231 ? 17.284 -5.807 -18.709 1.00 66.44 231 ALA A O 1
ATOM 1667 N N . GLU A 1 232 ? 16.799 -4.139 -20.146 1.00 59.53 232 GLU A N 1
ATOM 1668 C CA . GLU A 1 232 ? 15.455 -3.848 -19.615 1.00 59.53 232 GLU A CA 1
ATOM 1669 C C . GLU A 1 232 ? 14.485 -5.037 -19.785 1.00 59.53 232 GLU A C 1
ATOM 1671 O O . GLU A 1 232 ? 13.618 -5.275 -18.944 1.00 59.53 232 GLU A O 1
ATOM 1676 N N . LEU A 1 233 ? 14.651 -5.846 -20.841 1.00 59.97 233 LEU A N 1
ATOM 1677 C CA . LEU A 1 233 ? 13.861 -7.068 -21.062 1.00 59.97 233 LEU A CA 1
ATOM 1678 C C . LEU A 1 233 ? 14.363 -8.253 -20.209 1.00 59.97 233 LEU A C 1
ATOM 1680 O O . LEU A 1 233 ? 13.573 -9.104 -19.797 1.00 59.97 233 LEU A O 1
ATOM 1684 N N . GLY A 1 234 ? 15.670 -8.317 -19.932 1.00 51.25 234 GLY A N 1
ATOM 1685 C CA . GLY A 1 234 ? 16.328 -9.442 -19.259 1.00 51.25 234 GLY A CA 1
ATOM 1686 C C . GLY A 1 234 ? 16.122 -9.503 -17.744 1.00 51.25 234 GLY A C 1
ATOM 1687 O O . GLY A 1 234 ? 16.097 -10.598 -17.181 1.00 51.25 234 GLY A O 1
ATOM 1688 N N . HIS A 1 235 ? 15.898 -8.366 -17.077 1.00 54.09 235 HIS A N 1
ATOM 1689 C CA . HIS A 1 235 ? 15.886 -8.290 -15.609 1.00 54.09 235 HIS A CA 1
ATOM 1690 C C . HIS A 1 235 ? 14.679 -8.975 -14.921 1.00 54.09 235 HIS A C 1
ATOM 1692 O O . HIS A 1 235 ? 14.674 -9.093 -13.696 1.00 54.09 235 HIS A O 1
ATOM 1698 N N . ARG A 1 236 ? 13.678 -9.471 -15.675 1.00 48.81 236 ARG A N 1
ATOM 1699 C CA . ARG A 1 236 ? 12.519 -10.230 -15.140 1.00 48.81 236 ARG A CA 1
ATOM 1700 C C . ARG A 1 236 ? 12.361 -11.664 -15.658 1.00 48.81 236 ARG A C 1
ATOM 1702 O O . ARG A 1 236 ? 11.436 -12.346 -15.232 1.00 48.81 236 ARG A O 1
ATOM 1709 N N . THR A 1 237 ? 13.258 -12.175 -16.504 1.00 45.91 237 THR A N 1
ATOM 1710 C CA . THR A 1 237 ? 13.176 -13.588 -16.953 1.00 45.91 237 THR A CA 1
ATOM 1711 C C . THR A 1 237 ? 13.613 -14.610 -15.888 1.00 45.91 237 THR A C 1
ATOM 1713 O O . THR A 1 237 ? 13.550 -15.811 -16.131 1.00 45.91 237 THR A O 1
ATOM 1716 N N . GLY A 1 238 ? 14.010 -14.152 -14.692 1.00 41.31 238 GLY A N 1
ATOM 1717 C CA . GLY A 1 238 ? 14.439 -14.995 -13.571 1.00 41.31 238 GLY A CA 1
ATOM 1718 C C . GLY A 1 238 ? 13.364 -15.371 -12.543 1.00 41.31 238 GLY A C 1
ATOM 1719 O O . GLY A 1 238 ? 13.666 -16.168 -11.660 1.00 41.31 238 GLY A O 1
ATOM 1720 N N . GLU A 1 239 ? 12.135 -14.851 -12.628 1.00 36.75 239 GLU A N 1
ATOM 1721 C CA . GLU A 1 239 ? 11.059 -15.273 -11.720 1.00 36.75 239 GLU A CA 1
ATOM 1722 C C . GLU A 1 239 ? 10.026 -16.120 -12.473 1.00 36.75 239 GLU A C 1
ATOM 1724 O O . GLU A 1 239 ? 9.299 -15.591 -13.321 1.00 36.75 239 GLU A O 1
ATOM 1729 N N . PRO A 1 240 ? 9.935 -17.438 -12.200 1.00 42.69 240 PRO A N 1
ATOM 1730 C CA . PRO A 1 240 ? 8.833 -18.233 -12.712 1.00 42.69 240 PRO A CA 1
ATOM 1731 C C . PRO A 1 240 ? 7.542 -17.649 -12.143 1.00 42.69 240 PRO A C 1
ATOM 1733 O O . PRO A 1 240 ? 7.424 -17.439 -10.937 1.00 42.69 240 PRO A O 1
ATOM 1736 N N . GLY A 1 241 ? 6.594 -17.352 -13.032 1.00 43.72 241 GLY A N 1
ATOM 1737 C CA . GLY A 1 241 ? 5.312 -16.756 -12.691 1.00 43.72 241 GLY A CA 1
ATOM 1738 C C . GLY A 1 241 ? 4.623 -17.498 -11.550 1.00 43.72 241 GLY A C 1
ATOM 1739 O O . GLY A 1 241 ? 4.005 -18.540 -11.756 1.00 43.72 241 GLY A O 1
ATOM 1740 N N . GLY A 1 242 ? 4.685 -16.910 -10.357 1.00 39.91 242 GLY A N 1
ATOM 1741 C CA . GLY A 1 242 ? 3.739 -17.153 -9.282 1.00 39.91 242 GLY A CA 1
ATOM 1742 C C . GLY A 1 242 ? 2.403 -16.574 -9.716 1.00 39.91 242 GLY A C 1
ATOM 1743 O O . GLY A 1 242 ? 2.074 -15.432 -9.401 1.00 39.91 242 GLY A O 1
ATOM 1744 N N . GLY A 1 243 ? 1.670 -17.343 -10.522 1.00 41.25 243 GLY A N 1
ATOM 1745 C CA . GLY A 1 243 ? 0.270 -17.089 -10.798 1.00 41.25 243 GLY A CA 1
ATOM 1746 C C . GLY A 1 243 ? -0.439 -16.905 -9.466 1.00 41.25 243 GLY A C 1
ATOM 1747 O O . GLY A 1 243 ? -0.443 -17.801 -8.627 1.00 41.25 243 GLY A O 1
ATOM 1748 N N . ALA A 1 244 ? -0.985 -15.711 -9.266 1.00 43.50 244 ALA A N 1
ATOM 1749 C CA . ALA A 1 244 ? -1.884 -15.418 -8.173 1.00 43.50 244 ALA A CA 1
ATOM 1750 C C . ALA A 1 244 ? -3.145 -16.271 -8.350 1.00 43.50 244 ALA A C 1
ATOM 1752 O O . ALA A 1 244 ? -4.132 -15.833 -8.946 1.00 43.50 244 ALA A O 1
ATOM 1753 N N . ASP A 1 245 ? -3.103 -17.492 -7.825 1.00 40.69 245 ASP A N 1
ATOM 1754 C CA . ASP A 1 245 ? -4.283 -18.286 -7.524 1.00 40.69 245 ASP A CA 1
ATOM 1755 C C . ASP A 1 245 ? -4.927 -17.725 -6.247 1.00 40.69 245 ASP A C 1
ATOM 1757 O O . ASP A 1 245 ? -4.837 -18.257 -5.147 1.00 40.69 245 ASP A O 1
ATOM 1761 N N . GLY A 1 246 ? -5.476 -16.517 -6.388 1.00 41.34 246 GLY A N 1
ATOM 1762 C CA . GLY A 1 246 ? -6.256 -15.822 -5.365 1.00 41.34 246 GLY A CA 1
ATOM 1763 C C . GLY A 1 246 ? -7.755 -16.088 -5.497 1.00 41.34 246 GLY A C 1
ATOM 1764 O O . GLY A 1 246 ? -8.559 -15.284 -5.027 1.00 41.34 246 GLY A O 1
ATOM 1765 N N . ARG A 1 247 ? -8.153 -17.163 -6.188 1.00 43.09 247 ARG A N 1
ATOM 1766 C CA . ARG A 1 247 ? -9.550 -17.568 -6.363 1.00 43.09 247 ARG A CA 1
ATOM 1767 C C . ARG A 1 247 ? -9.729 -18.995 -5.858 1.00 43.09 247 ARG A C 1
ATOM 1769 O O . ARG A 1 247 ? -9.818 -19.880 -6.683 1.00 43.09 247 ARG A O 1
ATOM 1776 N N . ASP A 1 248 ? -9.780 -19.186 -4.534 1.00 38.12 248 ASP A N 1
ATOM 1777 C CA . ASP A 1 248 ? -10.482 -20.352 -3.946 1.00 38.12 248 ASP A CA 1
ATOM 1778 C C . ASP A 1 248 ? -10.751 -20.311 -2.422 1.00 38.12 248 ASP A C 1
ATOM 1780 O O . ASP A 1 248 ? -11.272 -21.269 -1.868 1.00 38.12 248 ASP A O 1
ATOM 1784 N N . HIS A 1 249 ? -10.501 -19.205 -1.703 1.00 37.62 249 HIS A N 1
ATOM 1785 C CA . HIS A 1 249 ? -10.795 -19.133 -0.251 1.00 37.62 249 HIS A CA 1
ATOM 1786 C C . HIS A 1 249 ? -12.073 -18.361 0.127 1.00 37.62 249 HIS A C 1
ATOM 1788 O O . HIS A 1 249 ? -12.249 -17.968 1.278 1.00 37.62 249 HIS A O 1
ATOM 1794 N N . ALA A 1 250 ? -12.995 -18.151 -0.815 1.00 38.88 250 ALA A N 1
ATOM 1795 C CA . ALA A 1 250 ? -14.255 -17.452 -0.553 1.00 38.88 250 ALA A CA 1
ATOM 1796 C C . ALA A 1 250 ? -15.470 -18.233 -1.073 1.00 38.88 250 ALA A C 1
ATOM 1798 O O . ALA A 1 250 ? -16.232 -17.717 -1.885 1.00 38.88 250 ALA A O 1
ATOM 1799 N N . ALA A 1 251 ? -15.655 -19.477 -0.623 1.00 38.50 251 ALA A N 1
ATOM 1800 C CA . ALA A 1 251 ? -16.904 -20.210 -0.837 1.00 38.50 251 ALA A CA 1
ATOM 1801 C C . ALA A 1 251 ? -17.098 -21.361 0.168 1.00 38.50 251 ALA A C 1
ATOM 1803 O O . ALA A 1 251 ? -17.202 -22.506 -0.238 1.00 38.50 251 ALA A O 1
ATOM 1804 N N . GLU A 1 252 ? -17.181 -21.076 1.472 1.00 35.28 252 GLU A N 1
ATOM 1805 C CA . GLU A 1 252 ? -17.870 -21.981 2.412 1.00 35.28 252 GLU A CA 1
ATOM 1806 C C . GLU A 1 252 ? -18.308 -21.239 3.686 1.0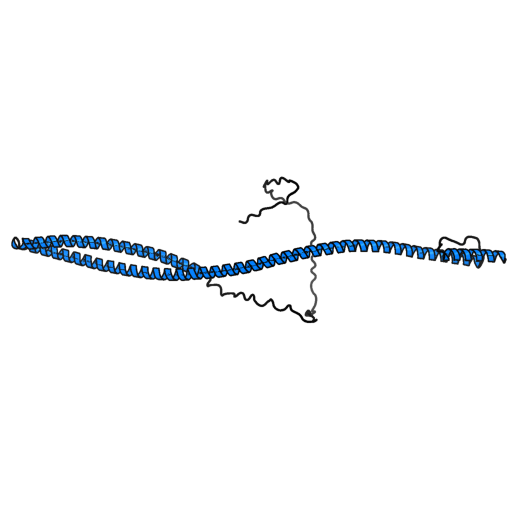0 35.28 252 GLU A C 1
ATOM 1808 O O . GLU A 1 252 ? -17.884 -21.500 4.804 1.00 35.28 252 GLU A O 1
ATOM 1813 N N . CYS A 1 253 ? -19.184 -20.252 3.509 1.00 39.00 253 CYS A N 1
ATOM 1814 C CA . CYS A 1 253 ? -20.014 -19.738 4.596 1.00 39.00 253 CYS A CA 1
ATOM 1815 C C . CYS A 1 253 ? -21.423 -19.542 4.040 1.00 39.00 253 CYS A C 1
ATOM 1817 O O . CYS A 1 253 ? -21.783 -18.473 3.554 1.00 39.00 253 CYS A O 1
ATOM 1819 N N . GLY A 1 254 ? -22.198 -20.627 4.043 1.00 33.97 254 GLY A N 1
ATOM 1820 C CA . GLY A 1 254 ? -23.548 -20.645 3.500 1.00 33.97 254 GLY A CA 1
ATOM 1821 C C . GLY A 1 254 ? -24.357 -21.856 3.949 1.00 33.97 254 GLY A C 1
ATOM 1822 O O . GLY A 1 254 ? -24.404 -22.857 3.253 1.00 33.97 254 GLY A O 1
ATOM 1823 N N . ALA A 1 255 ? -25.042 -21.682 5.081 1.00 41.72 255 ALA A N 1
ATOM 1824 C CA . ALA A 1 255 ? -26.313 -22.311 5.448 1.00 41.72 255 ALA A CA 1
ATOM 1825 C C . ALA A 1 255 ? -26.378 -23.849 5.594 1.00 41.72 255 ALA A C 1
ATOM 1827 O O . ALA A 1 255 ? -26.624 -24.580 4.641 1.00 41.72 255 ALA A O 1
ATOM 1828 N N . GLY A 1 256 ? -26.373 -24.321 6.847 1.00 34.00 256 GLY A N 1
ATOM 1829 C CA . GLY A 1 256 ? -26.969 -25.617 7.183 1.00 34.00 256 GLY A CA 1
ATOM 1830 C C . GLY A 1 256 ? -26.538 -26.208 8.523 1.00 34.00 256 GLY A C 1
ATOM 1831 O O . GLY A 1 256 ? -25.488 -26.816 8.604 1.00 34.00 256 GLY A O 1
ATOM 1832 N N . GLY A 1 257 ? -27.398 -26.092 9.542 1.00 35.47 257 GLY A N 1
ATOM 1833 C CA . GLY A 1 257 ? -27.610 -27.128 10.564 1.00 35.47 257 GLY A CA 1
ATOM 1834 C C . GLY A 1 257 ? -26.474 -27.473 11.542 1.00 35.47 257 GLY A C 1
ATOM 1835 O O . GLY A 1 257 ? -25.480 -28.078 11.181 1.00 35.47 257 GLY A O 1
ATOM 1836 N N . ARG A 1 258 ? -26.720 -27.196 12.832 1.00 44.72 258 ARG A N 1
ATOM 1837 C CA . ARG A 1 258 ? -26.229 -27.929 14.023 1.00 44.72 258 ARG A CA 1
ATOM 1838 C C . ARG A 1 258 ? -25.230 -29.074 13.740 1.00 44.72 258 ARG A C 1
ATOM 1840 O O . ARG A 1 258 ? -25.651 -30.163 13.366 1.00 44.72 258 ARG A O 1
ATOM 1847 N N . GLY A 1 259 ? -23.951 -28.875 14.061 1.00 34.22 259 GLY A N 1
ATOM 1848 C CA . GLY A 1 259 ? -22.955 -29.950 14.008 1.00 34.22 259 GLY A CA 1
ATOM 1849 C C . GLY A 1 259 ? -21.593 -29.543 14.568 1.00 34.22 259 GLY A C 1
ATOM 1850 O O . GLY A 1 259 ? -20.763 -29.018 13.849 1.00 34.22 259 GLY A O 1
ATOM 1851 N N . GLN A 1 260 ? -21.419 -29.756 15.872 1.00 34.44 260 GLN A N 1
ATOM 1852 C CA . GLN A 1 260 ? -20.169 -29.949 16.627 1.00 34.44 260 GLN A CA 1
ATOM 1853 C C . GLN A 1 260 ? -18.830 -29.803 15.864 1.00 34.44 260 GLN A C 1
ATOM 1855 O O . GLN A 1 260 ? -18.415 -30.718 15.159 1.00 34.44 260 GLN A O 1
ATOM 1860 N N . CYS A 1 261 ? -18.066 -28.745 16.159 1.00 31.36 261 CYS A N 1
ATOM 1861 C CA . CYS A 1 261 ? -16.607 -28.772 16.011 1.00 31.36 261 CYS A CA 1
ATOM 1862 C C . CYS A 1 261 ? -16.001 -29.329 17.308 1.00 31.36 261 CYS A C 1
ATOM 1864 O O . CYS A 1 261 ? -15.816 -28.605 18.287 1.00 31.36 261 CYS A O 1
ATOM 1866 N N . GLY A 1 262 ? -15.765 -30.642 17.332 1.00 34.66 262 GLY A N 1
ATOM 1867 C CA . GLY A 1 262 ? -15.043 -31.322 18.404 1.00 34.66 262 GLY A CA 1
ATOM 1868 C C . GLY A 1 262 ? -13.551 -31.004 18.341 1.00 34.66 262 GLY A C 1
ATOM 1869 O O . GLY A 1 262 ? -12.901 -31.260 17.332 1.00 34.66 262 GLY A O 1
ATOM 1870 N N . GLY A 1 263 ? -13.015 -30.453 19.430 1.00 33.44 263 GLY A N 1
ATOM 1871 C CA . GLY A 1 263 ? -11.578 -30.345 19.648 1.00 33.44 263 GLY A CA 1
ATOM 1872 C C . GLY A 1 263 ? -10.978 -31.715 19.957 1.00 33.44 263 GLY A C 1
ATOM 1873 O O . GLY A 1 263 ? -11.411 -32.401 20.883 1.00 33.44 263 GLY A O 1
ATOM 1874 N N . THR A 1 264 ? -9.968 -32.110 19.192 1.00 34.91 264 THR A N 1
ATOM 1875 C CA . THR A 1 264 ? -9.132 -33.277 19.471 1.00 34.91 264 THR A CA 1
ATOM 1876 C C . THR A 1 264 ? -8.158 -32.929 20.597 1.00 34.91 264 THR A C 1
ATOM 1878 O O . THR A 1 264 ? -7.112 -32.322 20.381 1.00 34.91 264 THR A O 1
ATOM 1881 N N . LEU A 1 265 ? -8.527 -33.297 21.824 1.00 36.94 265 LEU A N 1
ATOM 1882 C CA . LEU A 1 265 ? -7.601 -33.456 22.941 1.00 36.94 265 LEU A CA 1
ATOM 1883 C C . LEU A 1 265 ? -6.914 -34.817 22.776 1.00 36.94 265 LEU A C 1
ATOM 1885 O O . LEU A 1 265 ? -7.538 -35.844 23.036 1.00 36.94 265 LEU A O 1
ATOM 1889 N N . ASP A 1 266 ? -5.652 -34.835 22.347 1.00 34.06 266 ASP A N 1
ATOM 1890 C CA . ASP A 1 266 ? -4.820 -36.034 22.469 1.00 34.06 266 ASP A CA 1
ATOM 1891 C C . ASP A 1 266 ? -4.065 -35.980 23.802 1.00 34.06 266 ASP A C 1
ATOM 1893 O O . ASP A 1 266 ? -3.169 -35.161 24.025 1.00 34.06 266 ASP A O 1
ATOM 1897 N N . GLY A 1 267 ? -4.518 -36.818 24.731 1.00 34.78 267 GLY A N 1
ATOM 1898 C CA . GLY A 1 267 ? -3.931 -37.005 26.043 1.00 34.78 267 GLY A CA 1
ATOM 1899 C C . GLY A 1 267 ? -2.942 -38.164 26.031 1.00 34.78 267 GLY A C 1
ATOM 1900 O O . GLY A 1 267 ? -3.333 -39.325 25.930 1.00 34.78 267 GLY A O 1
ATOM 1901 N N . ARG A 1 268 ? -1.664 -37.866 26.276 1.00 35.50 268 ARG A N 1
ATOM 1902 C CA . ARG A 1 268 ? -0.730 -38.828 26.873 1.00 35.50 268 ARG A CA 1
ATOM 1903 C C . ARG A 1 268 ? -0.066 -38.219 28.099 1.00 35.50 268 ARG A C 1
ATOM 1905 O O . ARG A 1 268 ? 0.775 -37.332 28.006 1.00 35.50 268 ARG A O 1
ATOM 1912 N N . ALA A 1 269 ? -0.470 -38.732 29.256 1.00 37.66 269 ALA A N 1
ATOM 1913 C CA . ALA A 1 269 ? 0.193 -38.538 30.536 1.00 37.66 269 ALA A CA 1
ATOM 1914 C C . ALA A 1 269 ? 1.480 -39.380 30.607 1.00 37.66 269 ALA A C 1
ATOM 1916 O O . ALA A 1 269 ? 1.488 -40.532 30.172 1.00 37.66 269 ALA A O 1
ATOM 1917 N N . GLY A 1 270 ? 2.547 -38.826 31.197 1.00 31.72 270 GLY A N 1
ATOM 1918 C CA . GLY A 1 270 ? 3.822 -39.531 31.353 1.00 31.72 270 GLY A CA 1
ATOM 1919 C C . GLY A 1 270 ? 4.930 -38.777 32.101 1.00 31.72 270 GLY A C 1
ATOM 1920 O O . GLY A 1 270 ? 6.008 -38.613 31.554 1.00 31.72 270 GLY A O 1
ATOM 1921 N N . GLN A 1 271 ? 4.662 -38.418 33.363 1.00 34.12 271 GLN A N 1
ATOM 1922 C CA . GLN A 1 271 ? 5.598 -38.119 34.472 1.00 34.12 271 GLN A CA 1
ATOM 1923 C C . GLN A 1 271 ? 6.326 -36.755 34.598 1.00 34.12 271 GLN A C 1
ATOM 1925 O O . GLN A 1 271 ? 6.670 -36.125 33.602 1.00 34.12 271 GLN A O 1
ATOM 1930 N N . PRO A 1 272 ? 6.566 -36.297 35.857 1.00 42.75 272 PRO A N 1
AT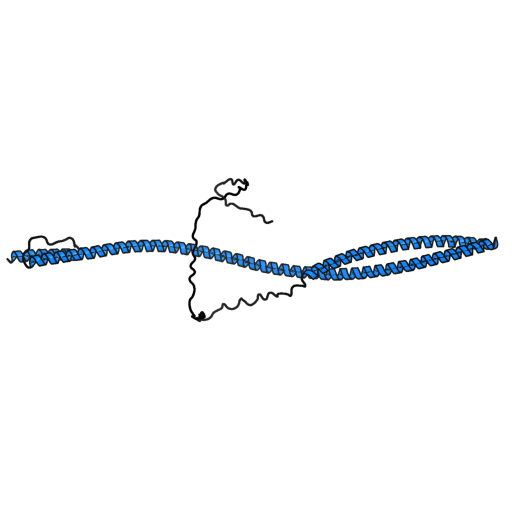OM 1931 C CA . PRO A 1 272 ? 7.009 -34.944 36.178 1.00 42.75 272 PRO A CA 1
ATOM 1932 C C . PRO A 1 272 ? 8.498 -34.873 36.559 1.00 42.75 272 PRO A C 1
ATOM 1934 O O . PRO A 1 272 ? 9.003 -35.705 37.311 1.00 42.75 272 PRO A O 1
ATOM 1937 N N . ALA A 1 273 ? 9.184 -33.812 36.141 1.00 33.75 273 ALA A N 1
ATOM 1938 C CA . ALA A 1 273 ? 10.457 -33.409 36.728 1.00 33.75 273 ALA A CA 1
ATOM 1939 C C . ALA A 1 273 ? 10.663 -31.898 36.577 1.00 33.75 273 ALA A C 1
ATOM 1941 O O . ALA A 1 273 ? 10.486 -31.350 35.496 1.00 33.75 273 ALA A O 1
ATOM 1942 N N . GLY A 1 274 ? 11.104 -31.252 37.658 1.00 32.97 274 GLY A N 1
ATOM 1943 C CA . GLY A 1 274 ? 11.869 -30.008 37.565 1.00 32.97 274 GLY A CA 1
ATOM 1944 C C . GLY A 1 274 ? 11.130 -28.733 37.952 1.00 32.97 274 GLY A C 1
ATOM 1945 O O . GLY A 1 274 ? 10.529 -28.059 37.127 1.00 32.97 274 GLY A O 1
ATOM 1946 N N . ARG A 1 275 ? 11.273 -28.365 39.227 1.00 38.28 275 ARG A N 1
ATOM 1947 C CA . ARG A 1 275 ? 11.093 -27.006 39.748 1.00 38.28 275 ARG A CA 1
ATOM 1948 C C . ARG A 1 275 ? 11.849 -25.977 38.895 1.00 38.28 275 ARG A C 1
ATOM 1950 O O . ARG A 1 275 ? 13.023 -26.175 38.603 1.00 38.28 275 ARG A O 1
ATOM 1957 N N . GLY A 1 276 ? 11.215 -24.838 38.642 1.00 31.73 276 GLY A N 1
ATOM 1958 C CA . GLY A 1 276 ? 11.851 -23.648 38.081 1.00 31.73 276 GLY A CA 1
ATOM 1959 C C . GLY A 1 276 ? 10.879 -22.479 38.104 1.00 31.73 276 GLY A C 1
ATOM 1960 O O . GLY A 1 276 ? 10.268 -22.163 37.093 1.00 31.73 276 GLY A O 1
ATOM 1961 N N . GLY A 1 277 ? 10.665 -21.899 39.285 1.00 34.62 277 GLY A N 1
ATOM 1962 C CA . GLY A 1 277 ? 9.895 -20.669 39.422 1.00 34.62 277 GLY A CA 1
ATOM 1963 C C . GLY A 1 277 ? 10.719 -19.464 38.988 1.00 34.62 277 GLY A C 1
ATOM 1964 O O . GLY A 1 277 ? 11.855 -19.350 39.414 1.00 34.62 277 GLY A O 1
ATOM 1965 N N . PHE A 1 278 ? 10.124 -18.590 38.186 1.00 31.97 278 PHE A N 1
ATOM 1966 C CA . PHE A 1 278 ? 10.416 -17.161 38.012 1.00 31.97 278 PHE A CA 1
ATOM 1967 C C . PHE A 1 278 ? 9.165 -16.624 37.294 1.00 31.97 278 PHE A C 1
ATOM 1969 O O . PHE A 1 278 ? 8.748 -17.188 36.292 1.00 31.97 278 PHE A O 1
ATOM 1976 N N . GLY A 1 279 ? 8.401 -15.666 37.804 1.00 31.48 279 GLY A N 1
ATOM 1977 C CA . GLY A 1 279 ? 8.828 -14.433 38.446 1.00 31.48 279 GLY A CA 1
ATOM 1978 C C . GLY A 1 279 ? 8.340 -13.303 37.543 1.00 31.48 279 GLY A C 1
ATOM 1979 O O . GLY A 1 279 ? 9.024 -12.924 36.601 1.00 31.48 279 GLY A O 1
ATOM 1980 N N . VAL A 1 280 ? 7.116 -12.836 37.789 1.00 39.06 280 VAL A N 1
ATOM 1981 C CA . VAL A 1 280 ? 6.532 -11.639 37.166 1.00 39.06 280 VAL A CA 1
ATOM 1982 C C . VAL A 1 280 ? 7.366 -10.424 37.585 1.00 39.06 280 VAL A C 1
ATOM 1984 O O . VAL A 1 280 ? 7.623 -10.302 38.784 1.00 39.06 280 VAL A O 1
ATOM 1987 N N . PRO A 1 281 ? 7.723 -9.482 36.695 1.00 40.50 281 PRO A N 1
ATOM 1988 C CA . PRO A 1 281 ? 8.151 -8.169 37.138 1.00 40.50 281 PRO A CA 1
ATOM 1989 C C . PRO A 1 281 ? 7.066 -7.133 36.828 1.00 40.50 281 PRO A C 1
ATOM 1991 O O . PRO A 1 281 ? 6.939 -6.640 35.712 1.00 40.50 281 PRO A O 1
ATOM 1994 N N . HIS A 1 282 ? 6.312 -6.772 37.867 1.00 36.03 282 HIS A N 1
ATOM 1995 C CA . HIS A 1 282 ? 5.965 -5.371 38.083 1.00 36.03 282 HIS A CA 1
ATOM 1996 C C . HIS A 1 282 ? 7.177 -4.707 38.744 1.00 36.03 282 HIS A C 1
ATOM 1998 O O . HIS A 1 282 ? 7.710 -5.234 39.719 1.00 36.03 282 HIS A O 1
ATOM 2004 N N . GLY A 1 283 ? 7.598 -3.552 38.235 1.00 29.34 283 GLY A N 1
ATOM 2005 C CA . GLY A 1 283 ? 8.678 -2.776 38.833 1.00 29.34 283 GLY A CA 1
ATOM 2006 C C . GLY A 1 283 ? 8.775 -1.384 38.229 1.00 29.34 283 GLY A C 1
ATOM 2007 O O . GLY A 1 283 ? 9.514 -1.175 37.275 1.00 29.34 283 GLY A O 1
ATOM 2008 N N . CYS A 1 284 ? 8.029 -0.442 38.808 1.00 31.48 284 CYS A N 1
ATOM 2009 C CA . CYS A 1 284 ? 8.396 0.969 38.789 1.00 31.48 284 CYS A CA 1
ATOM 2010 C C . CYS A 1 284 ? 9.756 1.134 39.481 1.00 31.48 284 CYS A C 1
ATOM 2012 O O . CYS A 1 284 ? 9.973 0.563 40.551 1.00 31.48 284 CYS A O 1
ATOM 2014 N N . GLY A 1 285 ? 10.638 1.938 38.896 1.00 29.88 285 GLY A N 1
ATOM 2015 C CA . GLY A 1 285 ? 11.902 2.343 39.497 1.00 29.88 285 GLY A CA 1
ATOM 2016 C C . GLY A 1 285 ? 12.302 3.720 38.986 1.00 29.88 285 GLY A C 1
ATOM 2017 O O . GLY A 1 285 ? 12.708 3.858 37.836 1.00 29.88 285 GLY A O 1
ATOM 2018 N N . ASP A 1 286 ? 12.151 4.720 39.853 1.00 33.53 286 ASP A N 1
ATOM 2019 C CA . ASP A 1 286 ? 12.811 6.021 39.765 1.00 33.53 286 ASP A CA 1
ATOM 2020 C C . ASP A 1 286 ? 14.337 5.853 39.758 1.00 33.53 286 ASP A C 1
ATOM 2022 O O . ASP A 1 286 ? 14.873 5.023 40.495 1.00 33.53 286 ASP A O 1
ATOM 2026 N N . GLY A 1 287 ? 15.043 6.703 39.005 1.00 31.33 287 GLY A N 1
ATOM 2027 C CA . GLY A 1 287 ? 16.476 6.920 39.224 1.00 31.33 287 GLY A CA 1
ATOM 2028 C C . GLY A 1 287 ? 17.317 7.217 37.984 1.00 31.33 287 GLY A C 1
ATOM 2029 O O . GLY A 1 287 ? 17.944 6.325 37.432 1.00 31.33 287 GLY A O 1
ATOM 2030 N N . SER A 1 288 ? 17.405 8.505 37.637 1.00 34.91 288 SER A N 1
ATOM 2031 C CA . SER A 1 288 ? 18.640 9.223 37.256 1.00 34.91 288 SER A CA 1
ATOM 2032 C C . SER A 1 288 ? 19.644 8.571 36.280 1.00 34.91 288 SER A C 1
ATOM 2034 O O . SER A 1 288 ? 20.457 7.735 36.668 1.00 34.91 288 SER A O 1
ATOM 2036 N N . GLY A 1 289 ? 19.740 9.123 35.066 1.00 31.61 289 GLY A N 1
ATOM 2037 C CA . GLY A 1 289 ? 20.898 8.957 34.178 1.00 31.61 289 GLY A CA 1
ATOM 2038 C C . GLY A 1 289 ? 20.802 9.865 32.951 1.00 31.61 289 GLY A C 1
ATOM 2039 O O . GLY A 1 289 ? 19.972 9.632 32.082 1.00 31.61 289 GLY A O 1
ATOM 2040 N N . GLY A 1 290 ? 21.597 10.938 32.919 1.00 34.62 290 GLY A N 1
ATOM 2041 C CA . GLY A 1 290 ? 21.495 12.033 31.952 1.00 34.62 290 GLY A CA 1
ATOM 2042 C C . GLY A 1 290 ? 22.030 11.757 30.539 1.00 34.62 290 GLY A C 1
ATOM 2043 O O . GLY A 1 290 ? 22.941 10.959 30.336 1.00 34.62 290 GLY A O 1
ATOM 2044 N N . GLY A 1 291 ? 21.483 12.512 29.582 1.00 30.02 291 GLY A N 1
ATOM 2045 C CA . GLY A 1 291 ? 21.909 12.680 28.185 1.00 30.02 291 GLY A CA 1
ATOM 2046 C C . GLY A 1 291 ? 21.098 13.823 27.537 1.00 30.02 291 GLY A C 1
ATOM 2047 O O . GLY A 1 291 ? 20.002 14.093 28.014 1.00 30.02 291 GLY A O 1
ATOM 2048 N N . PRO A 1 292 ? 21.636 14.564 26.549 1.00 38.59 292 PRO A N 1
ATOM 2049 C CA . PRO A 1 292 ? 21.528 16.031 26.439 1.00 38.59 292 PRO A CA 1
ATOM 2050 C C . PRO A 1 292 ? 20.214 16.568 25.828 1.00 38.59 292 PRO A C 1
ATOM 2052 O O . PRO A 1 292 ? 19.512 15.828 25.141 1.00 38.59 292 PRO A O 1
ATOM 2055 N N . PRO A 1 293 ? 19.890 17.869 26.016 1.00 36.56 293 PRO A N 1
ATOM 2056 C CA . PRO A 1 293 ? 18.670 18.464 25.482 1.00 36.56 293 PRO A CA 1
ATOM 2057 C C . PRO A 1 293 ? 18.822 18.816 23.997 1.00 36.56 293 PRO A C 1
ATOM 2059 O O . PRO A 1 293 ? 19.721 19.563 23.604 1.00 36.56 293 PRO A O 1
ATOM 2062 N N . CYS A 1 294 ? 17.902 18.326 23.166 1.00 31.00 294 CYS A N 1
ATOM 2063 C CA . CYS A 1 294 ? 17.714 18.837 21.814 1.00 31.00 294 CYS A CA 1
ATOM 2064 C C . CYS A 1 294 ? 17.094 20.239 21.890 1.00 31.00 294 CYS A C 1
ATOM 2066 O O . CYS A 1 294 ? 15.935 20.416 22.258 1.00 31.00 294 CYS A O 1
ATOM 2068 N N . ILE A 1 295 ? 17.903 21.236 21.543 1.00 35.09 295 ILE A N 1
ATOM 2069 C CA . ILE A 1 295 ? 17.489 22.613 21.286 1.00 35.09 295 ILE A CA 1
ATOM 2070 C C . ILE A 1 295 ? 16.708 22.621 19.967 1.00 35.09 295 ILE A C 1
ATOM 2072 O O . ILE A 1 295 ? 17.247 22.282 18.918 1.00 35.09 295 ILE A O 1
ATOM 2076 N N . GLY A 1 296 ? 15.440 23.016 20.033 1.00 32.75 296 GLY A N 1
ATOM 2077 C CA . GLY A 1 296 ? 14.563 23.190 18.879 1.00 32.75 296 GLY A CA 1
ATOM 2078 C C . GLY A 1 296 ? 13.363 24.041 19.269 1.00 32.75 296 GLY A C 1
ATOM 2079 O O . GLY A 1 296 ? 12.293 23.530 19.572 1.00 32.75 296 GLY A O 1
ATOM 2080 N N . SER A 1 297 ? 13.575 25.353 19.330 1.00 37.44 297 SER A N 1
ATOM 2081 C CA . SER A 1 297 ? 12.554 26.365 19.582 1.00 37.44 297 SER A CA 1
ATOM 2082 C C . SER A 1 297 ? 11.574 26.459 18.406 1.00 37.44 297 SER A C 1
ATOM 2084 O O . SER A 1 297 ? 11.884 27.083 17.392 1.00 37.44 297 SER A O 1
ATOM 2086 N N . GLY A 1 298 ? 10.391 25.867 18.555 1.00 32.06 298 GLY A N 1
ATOM 2087 C CA . GLY A 1 298 ? 9.208 26.154 17.745 1.00 32.06 298 GLY A CA 1
ATOM 2088 C C . GLY A 1 298 ? 8.063 26.520 18.683 1.00 32.06 298 GLY A C 1
ATOM 2089 O O . GLY A 1 298 ? 7.539 25.655 19.377 1.00 32.06 298 GLY A O 1
ATOM 2090 N N . GLY A 1 299 ? 7.742 27.810 18.777 1.00 33.00 299 GLY A N 1
ATOM 2091 C CA . GLY A 1 299 ? 6.654 28.307 19.615 1.00 33.00 299 GLY A CA 1
ATOM 2092 C C . GLY A 1 299 ? 5.291 27.916 19.047 1.00 33.00 299 GLY A C 1
ATOM 2093 O O . GLY A 1 299 ? 5.024 28.139 17.869 1.00 33.00 299 GLY A O 1
ATOM 2094 N N . CYS A 1 300 ? 4.429 27.360 19.896 1.00 33.38 300 CYS A N 1
ATOM 2095 C CA . CYS A 1 300 ? 3.000 27.241 19.635 1.00 33.38 300 CYS A CA 1
ATOM 2096 C C . CYS A 1 300 ? 2.291 28.381 20.376 1.00 33.38 300 CYS A C 1
ATOM 2098 O O . CYS A 1 300 ? 2.065 28.277 21.581 1.00 33.38 300 CYS A O 1
ATOM 2100 N N . ASP A 1 301 ? 1.946 29.461 19.674 1.00 33.97 301 ASP A N 1
ATOM 2101 C CA . ASP A 1 301 ? 0.996 30.450 20.189 1.00 33.97 301 ASP A CA 1
ATOM 2102 C C . ASP A 1 301 ? -0.410 29.836 20.170 1.00 33.97 301 ASP A C 1
ATOM 2104 O O . ASP A 1 301 ? -0.980 29.537 19.119 1.00 33.97 301 ASP A O 1
ATOM 2108 N N . GLY A 1 302 ? -0.951 29.589 21.363 1.00 34.41 302 GLY A N 1
ATOM 2109 C CA . GLY A 1 302 ? -2.283 29.034 21.560 1.00 34.41 302 GLY A CA 1
ATOM 2110 C C . GLY A 1 302 ? -3.360 30.115 21.518 1.00 34.41 302 GLY A C 1
ATOM 2111 O O . GLY A 1 302 ? -3.452 30.938 22.425 1.00 34.41 302 GLY A O 1
ATOM 2112 N N . HIS A 1 303 ? -4.235 30.057 20.514 1.00 38.25 303 HIS A N 1
ATOM 2113 C CA . HIS A 1 303 ? -5.576 30.643 20.579 1.00 38.25 303 HIS A CA 1
ATOM 2114 C C . HIS A 1 303 ? -6.584 29.525 20.913 1.00 38.25 303 HIS A C 1
ATOM 2116 O O . HIS A 1 303 ? -6.544 28.469 20.274 1.00 38.25 303 HIS A O 1
ATOM 2122 N N . PRO A 1 304 ? -7.503 29.705 21.878 1.00 35.56 304 PRO A N 1
ATOM 2123 C CA . PRO A 1 304 ? -8.496 28.685 22.195 1.00 35.56 304 PRO A CA 1
ATOM 2124 C C . PRO A 1 304 ? -9.589 28.679 21.116 1.00 35.56 304 PRO A C 1
ATOM 2126 O O . PRO A 1 304 ? -10.354 29.635 21.018 1.00 35.56 304 PRO A O 1
ATOM 2129 N N . GLY A 1 305 ? -9.664 27.615 20.304 1.00 44.53 305 GLY A N 1
ATOM 2130 C CA . GLY A 1 305 ? -10.828 27.387 19.434 1.00 44.53 305 GLY A CA 1
ATOM 2131 C C . GLY A 1 305 ? -10.632 26.709 18.072 1.00 44.53 305 GLY A C 1
ATOM 2132 O O . GLY A 1 305 ? -11.605 26.652 17.327 1.00 44.53 305 GLY A O 1
ATOM 2133 N N . ALA A 1 306 ? -9.456 26.182 17.708 1.00 41.44 306 ALA A N 1
ATOM 2134 C CA . ALA A 1 306 ? -9.281 25.480 16.424 1.00 41.44 306 ALA A CA 1
ATOM 2135 C C . ALA A 1 306 ? -8.447 24.186 16.555 1.00 41.44 306 ALA A C 1
ATOM 2137 O O . ALA A 1 306 ? -7.500 24.162 17.342 1.00 41.44 306 ALA A O 1
ATOM 2138 N N . PRO A 1 307 ? -8.760 23.110 15.800 1.00 34.91 307 PRO A N 1
ATOM 2139 C CA . PRO A 1 307 ? -7.992 21.868 15.834 1.00 34.91 307 PRO A CA 1
ATOM 2140 C C . PRO A 1 307 ? -6.638 22.022 15.121 1.00 34.91 307 PRO A C 1
ATOM 2142 O O . PRO A 1 307 ? -6.561 22.477 13.978 1.00 34.91 307 PRO A O 1
ATOM 2145 N N . ALA A 1 308 ? -5.566 21.614 15.803 1.00 37.44 308 ALA A N 1
ATOM 2146 C CA . ALA A 1 308 ? -4.202 21.623 15.286 1.00 37.44 308 ALA A CA 1
ATOM 2147 C C . ALA A 1 308 ? -4.043 20.626 14.122 1.00 37.44 308 ALA A C 1
ATOM 2149 O O . ALA A 1 308 ? -4.254 19.425 14.281 1.00 37.44 308 ALA A O 1
ATOM 2150 N N . ARG A 1 309 ? -3.637 21.119 12.948 1.00 33.00 309 ARG A N 1
ATOM 2151 C CA . ARG A 1 309 ? -3.173 20.288 11.830 1.00 33.00 309 ARG A CA 1
ATOM 2152 C C . ARG A 1 309 ? -1.649 20.196 11.876 1.00 33.00 309 ARG A C 1
ATOM 2154 O O . ARG A 1 309 ? -0.969 21.138 11.482 1.00 33.00 309 ARG A O 1
ATOM 2161 N N . CYS A 1 310 ? -1.115 19.061 12.319 1.00 34.16 310 CYS A N 1
ATOM 2162 C CA . CYS A 1 310 ? 0.290 18.718 12.100 1.00 34.16 310 CYS A CA 1
ATOM 2163 C C . CYS A 1 310 ? 0.443 18.178 10.671 1.00 34.16 310 CYS A C 1
ATOM 2165 O O . CYS A 1 310 ? -0.085 17.117 10.345 1.00 34.16 310 CYS A O 1
ATOM 2167 N N . ALA A 1 311 ? 1.130 18.923 9.806 1.00 32.84 311 ALA A N 1
ATOM 2168 C CA . ALA A 1 311 ? 1.483 18.465 8.469 1.00 32.84 311 ALA A CA 1
ATOM 2169 C C . ALA A 1 311 ? 2.683 17.509 8.553 1.00 32.84 311 ALA A C 1
ATOM 2171 O O . ALA A 1 311 ? 3.758 17.895 9.006 1.00 32.84 311 ALA A O 1
ATOM 2172 N N . PHE A 1 312 ? 2.490 16.266 8.117 1.00 32.38 312 PHE A N 1
ATO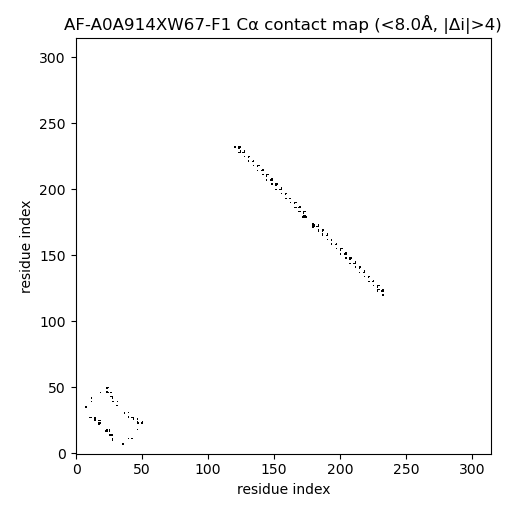M 2173 C CA . PHE A 1 312 ? 3.560 15.299 7.882 1.00 32.38 312 PHE A CA 1
ATOM 2174 C C . PHE A 1 312 ? 4.003 15.442 6.419 1.00 32.38 312 PHE A C 1
ATOM 2176 O O . PHE A 1 312 ? 3.220 15.176 5.509 1.00 32.38 312 PHE A O 1
ATOM 2183 N N . THR A 1 313 ? 5.231 15.894 6.174 1.00 37.03 313 THR A N 1
ATOM 2184 C CA . THR A 1 313 ? 5.867 15.850 4.846 1.00 37.03 313 THR A CA 1
ATOM 2185 C C . THR A 1 313 ? 6.635 14.534 4.698 1.00 37.03 313 THR A C 1
ATOM 2187 O O . THR A 1 313 ? 7.505 14.279 5.533 1.00 37.03 313 THR A O 1
ATOM 2190 N N . PRO A 1 314 ? 6.357 13.697 3.682 1.00 43.50 314 PRO A N 1
ATOM 2191 C CA . PRO A 1 314 ? 7.192 12.543 3.377 1.00 43.50 314 PRO A CA 1
ATOM 2192 C C . PRO A 1 314 ? 8.417 12.965 2.548 1.00 43.50 314 PRO A C 1
ATOM 2194 O O . PRO A 1 314 ? 8.350 13.926 1.778 1.00 43.50 314 PRO A O 1
ATOM 2197 N N . HIS A 1 315 ? 9.525 12.254 2.763 1.00 45.34 315 HIS A N 1
ATOM 2198 C CA . HIS A 1 315 ? 10.781 12.358 2.015 1.00 45.34 315 HIS A CA 1
ATOM 2199 C C . HIS A 1 315 ? 10.670 11.785 0.600 1.00 45.34 315 HIS A C 1
ATOM 2201 O O . HIS A 1 315 ? 9.921 10.795 0.431 1.00 45.34 315 HIS A O 1
#

Solvent-accessible surface area (backbone atoms only — not comparable to full-atom values): 18948 Å² total; per-residue (Å²): 114,69,72,61,52,52,53,55,51,48,52,51,52,50,48,52,49,36,46,75,73,67,42,56,80,68,70,78,83,82,93,59,66,76,71,58,33,51,53,42,52,53,49,43,48,51,34,51,52,50,42,51,52,52,50,51,51,52,51,49,52,52,53,51,52,52,52,52,51,52,49,52,52,52,51,51,54,50,49,55,50,50,53,52,50,51,53,53,48,50,55,51,50,53,51,51,51,55,50,50,51,51,52,53,49,49,54,49,51,52,51,51,52,50,52,50,50,52,51,52,49,50,54,41,52,53,51,32,51,53,42,50,54,50,50,55,49,45,52,51,49,47,56,50,47,52,54,49,49,54,51,43,52,52,51,42,49,52,36,52,52,50,45,53,52,34,52,55,49,38,53,52,19,61,72,50,46,84,82,15,53,74,55,36,55,55,31,54,52,51,45,55,52,35,54,54,50,40,52,50,39,53,52,52,45,51,54,44,54,53,50,45,51,53,46,52,54,49,42,52,54,48,50,50,54,34,51,54,42,48,50,73,63,53,79,61,78,82,61,80,82,78,72,82,82,82,82,77,89,86,82,88,87,80,87,81,77,95,74,85,86,78,79,86,81,85,86,81,89,83,86,90,83,80,90,81,89,81,82,85,81,84,77,90,77,90,79,89,84,90,79,85,85,84,87,76,94,73,88,80,87,83,71,96,86,73,88,85,81,84,84,83,82,83,133

pLDDT: mean 76.32, std 24.28, range [29.34, 98.5]

Organism: NCBI:txid310955

Radius of gyration: 61.85 Å; Cα contacts (8 Å, |Δi|>4): 100; chains: 1; bounding box: 125×70×182 Å

Foldseek 3Di:
DVVVVVVLVVLLVVLVVCVVVVNLVDADDDDDDDPSVVSRVVSNVVSVVVVVVVVVVVVVVVVVVVVVVVVVVVVVVVVVVVVVVVVVVVVVVVVVVVVVVVVVVVVVVVVVVVVVLVVVLVVLVVVLVVLVVVLVVLVVVLVVLVVVLVVLVVQLVVLVVQLVVLVVQCVVLVVVPPVSPVVNVVSVVSNVVSVVSNVVSVVVNVVSVVVSVVSVVVSVVSVVVSVVSVVSNPPPPPDDDPPPPVPDPPPDDDDDDDDDPDDDDDDDDDDDDDDDDDDDDDDDDDDDDDDDDDDDDDDDDDDPDDDDDDDDDDD

Secondary structure (DSSP, 8-state):
-HHHHHHHHHHHHHHHHHHHTT--S----S---THHHHHHHHHHHHHHHHHHHHHHHHHHHHHHHHHHHHHHHHHHHHHHHHHHHHHHHHHHHHHHHHHHHHHHHHHHHHHHHHHHHHHHHHHHHHHHHHHHHHHHHHHHHHHHHHHHHHHHHHHHHHHHHHHHHHHHHHHHHHHTGGGGHHHHHHHHHHHHHHHHHHHHHHHHHHHHHHHHHHHHHHHHHHHHHHHHHHHHHHTTTTS--------SSS-----------------------------------------------------TT----------

Sequence (315 aa):
MMQVADGNLGQLSQLLQSIAAGDLTARMEGQFNGVFARMRDDANTTVAQLTQIVGQIQASASSITLAAGEIASGNSDLSRRTEQQAANLEETAASMEELTSTVRQNAEHARQANQLAIGAHGVASQGGEVVGQVVTTMSAIEASSKKIAEIISVIDGIAFQTNILALNAAVEAARAGEQGRGFAVVVTFKYQSHQRSAAAAKEIKGLIEDSVGKVADGSALVRQAGTTMGAELGHRTGEPGGGADGRDHAAECGAGGRGQCGGTLDGRAGQPAGRGGFGVPHGCGDGSGGGPPCIGSGGCDGHPGAPARCAFTPH

Nearest PDB structures (foldseek):
  8c5v-assembly1_I  TM=8.260E-01  e=2.355E-13  Escherichia coli
  3ja6-assembly1_H  TM=6.328E-01  e=1.542E-06  Escherichia coli
  3ja6-assembly1_I  TM=6.141E-01  e=3.554E-06  Escherichia coli
  5xg2-assembly1_A  TM=4.914E-01  e=2.011E+00  Pyrococcus yayanosii CH1